Protein 8A2G (pdb70)

Nearest PDB structures (foldseek):
  8a2g-assembly1_A  TM=9.936E-01  e=4.987E-29  parechovirus C1
  7zuo-assembly1_A  TM=8.561E-01  e=1.188E-15  Ljungan virus 64-7855
  7ztw-assembly1_A  TM=7.631E-01  e=1.391E-13  parechovirus A1
  8a2e-assembly2_FFF  TM=7.641E-01  e=8.481E-14  Human parechovirus 3
  8a2e-assembly2_GGG  TM=7.480E-01  e=2.145E-13  Human parechovirus 3

Organism: NCBI:txid1294177

Solvent-accessible surface area: 12756 Å² total

Secondary structure (P-SEA, 3-state):
cccccccbbbbbbbcccbbbbbcccccccccccccaaaaaaaacbbbbbbbcccccbbbbcccaaaaaaaaaaaaacccccccccccccccccccccccccccaaaaaaaaaaaaaaaaaaaaacccccaaaaaaaaaaaacc/cccccccccccccccccbbbbbbbcccccccccccaaaaaaaacbbbbbbbcccccbbbbcccaaaaaaaaaaaaacccccccccccccccccccccccccccaaaaaaaaaaaaaaaaaaaaacccccaaaaaaaaaaaaccccc

Foldseek 3Di:
DDLADPQKFWKWDDPPLWTFIWIDFPQKTKGWPDPPVVVCVVVLATEIEIDGHPVRIGTDDQAQLCVQLVVVLVVCVVHDHRYHYDVNCCCVCCRTHVDPPDDPRSSRSSRVSSRVSVGVVVSVVFPNYPVRSVVVSCVVVVD/DDLADPQKFWKWDCPPLWIFIWIDFPQKTKGWPDPPVVCCVVVQATEIEIDGHPVRIGTDDCEQQCLQLVVVLVVCVPHDGRYHYDPVCCCVRCRGHVDPPDDPRSSRSSRVSSRVSVGVCVSVVFDNYNVSSVVVVCVVPPDPVD

Sequence (289 aa):
GPLGSPTMMELVYKDRGFYKHYGVRVGNAIYHLDSQDILSSTAITGQATFDKIEEDDGCWLLVSQVADLDYFTDKYVNNSLVGTKHIFSATQQNCETIARDVFGDSSMMTQGRALGILLGVILLSAGLLSLMAVPWDVSSLQQVYNNQLTRAGPLGSPTMMELVYKDRGFYKHYGVVRVGNAIYHLDSQDILSTAITGQATFDKIEDDGCWLVSQVADLDYFTDKYVNSLVGTKHIFSATQNNCETIARDVFGDSSMTQGRALGILGVILLSAGLLSSLMAVPWDVSSSLQQVVYNQLTRAAAS

InterPro domains:
  IPR000199 Peptidase C3A/C3B, picornaviral [PF00548] (1570-1746)
  IPR000605 Helicase, superfamily 3, single-stranded DNA/RNA virus [PF00910] (1219-1319)
  IPR001205 RNA-directed RNA polymerase, C-terminal domain [PF00680] (1793-2206)
  IPR001676 Picornavirus capsid [PF00073] (115-209)
  IPR001676 Picornavirus capsid [PF00073] (339-450)
  IPR007094 RNA-directed RNA polymerase, catalytic domain [PS50507] (1998-2112)
  IPR009003 Peptidase S1, PA clan [SSF50494] (1573-1755)
  IPR014759 Helicase, superfamily 3, single-stranded RNA virus [PS51218] (1195-1356)
  IPR029053 Viral coat protein subunit [G3DSA:2.60.120.20] (26-164)
  IPR029053 Viral coat protein subunit [G3DSA:2.60.120.20] (165-255)
  IPR029053 Viral coat protein subunit [G3DSA:2.60.120.20] (256-502)
  IPR029053 Viral coat protein subunit [G3DSA:2.60.120.20] (520-736)
  IPR033703 Picornavirus/Calicivirus coat protein [cd00205] (112-249)
  IPR033703 Picornavirus/Calicivirus coat protein [cd00205] (327-498)
  IPR043128 Reverse transcriptase/Diguanylate cyclase domain [G3DSA:3.30.70.270] (2026-2139)
  IPR043502 DNA/RNA polymerase superfamily [SSF56672] (1766-2226)
  IPR044067 Picornavirales 3C/3C-like protease domain [PS51874] (1570-1759)

Structure (mmCIF, N/CA/C/O backbone):
data_8A2G
#
_entry.id   8A2G
#
_cell.length_a   64.350
_cell.length_b   69.730
_cell.length_c   57.270
_cell.angle_alpha   90.000
_cell.angle_beta   90.000
_cell.angle_gamma   90.000
#
_symmetry.space_group_name_H-M   'P 21 21 2'
#
loop_
_entity.id
_entity.type
_entity.pdbx_description
1 polymer '2A2 protein'
2 non-polymer 1,2-ETHANEDIOL
3 non-polymer 'TETRAETHYLENE GLYCOL'
4 water water
#
loop_
_atom_site.group_PDB
_atom_site.id
_atom_site.type_symbol
_atom_site.label_atom_id
_atom_site.label_alt_id
_atom_site.label_comp_id
_atom_site.label_asym_id
_atom_site.label_entity_id
_atom_site.label_seq_id
_atom_site.pdbx_PDB_ins_code
_atom_site.Cartn_x
_atom_site.Cartn_y
_atom_site.Cartn_z
_atom_site.occupancy
_atom_site.B_iso_or_equiv
_atom_site.auth_seq_id
_atom_site.auth_comp_id
_atom_site.auth_asym_id
_atom_site.auth_atom_id
_atom_site.pdbx_PDB_model_num
ATOM 1 N N . GLY A 1 1 ? 15.344 2.274 3.940 1.000 41.703 -4 GLY A N 1
ATOM 2 C CA . GLY A 1 1 ? 16.240 2.228 5.116 1.000 50.355 -4 GLY A CA 1
ATOM 3 C C . GLY A 1 1 ? 16.888 3.583 5.398 1.000 53.291 -4 GLY A C 1
ATOM 4 O O . GLY A 1 1 ? 16.616 4.569 4.710 1.000 44.789 -4 GLY A O 1
ATOM 5 N N . PRO A 1 2 ? 17.772 3.678 6.424 1.000 59.311 -3 PRO A N 1
ATOM 6 C CA . PRO A 1 2 ? 18.540 4.905 6.672 1.000 53.122 -3 PRO A CA 1
ATOM 7 C C . PRO A 1 2 ? 19.588 5.149 5.583 1.000 48.381 -3 PRO A C 1
ATOM 8 O O . PRO A 1 2 ? 20.133 4.201 5.013 1.000 50.485 -3 PRO A O 1
ATOM 12 N N . LEU A 1 3 ? 19.863 6.429 5.306 1.000 39.136 -2 LEU A N 1
ATOM 13 C CA . LEU A 1 3 ? 20.785 6.832 4.253 1.000 36.202 -2 LEU A CA 1
ATOM 14 C C . LEU A 1 3 ? 22.187 7.113 4.803 1.000 47.546 -2 LEU A C 1
ATOM 15 O O . LEU A 1 3 ? 23.115 7.323 4.024 1.000 35.055 -2 LEU A O 1
ATOM 20 N N . GLY A 1 4 ? 22.347 7.192 6.136 1.000 39.775 -1 GLY A N 1
ATOM 21 C CA . GLY A 1 4 ? 23.628 7.552 6.733 1.000 37.059 -1 GLY A CA 1
ATOM 22 C C . GLY A 1 4 ? 23.666 7.252 8.234 1.000 34.211 -1 GLY A C 1
ATOM 23 O O . GLY A 1 4 ? 23.099 6.248 8.677 1.000 39.014 -1 GLY A O 1
ATOM 24 N N . SER A 1 5 ? 24.255 8.171 9.021 1.000 27.536 0 SER A N 1
ATOM 25 C CA . SER A 1 5 ? 24.400 7.988 10.465 1.000 31.282 0 SER A CA 1
ATOM 26 C C . SER A 1 5 ? 23.042 7.996 11.175 1.000 29.260 0 SER A C 1
ATOM 27 O O . SER A 1 5 ? 22.040 8.438 10.638 1.000 25.606 0 SER A O 1
ATOM 30 N N . PRO A 1 6 ? 22.940 7.526 12.432 1.000 32.085 1 PRO A N 1
ATOM 31 C CA . PRO A 1 6 ? 21.636 7.469 13.102 1.000 34.333 1 PRO A CA 1
ATOM 32 C C . PRO A 1 6 ? 20.909 8.809 13.275 1.000 30.799 1 PRO A C 1
ATOM 33 O O . PRO A 1 6 ? 19.676 8.836 13.341 1.000 32.964 1 PRO A O 1
ATOM 37 N N . THR A 1 7 ? 21.636 9.936 13.301 1.000 28.002 2 THR A N 1
ATOM 38 C CA . THR A 1 7 ? 20.952 11.221 13.492 1.000 29.143 2 THR A CA 1
ATOM 39 C C . THR A 1 7 ? 20.829 12.026 12.189 1.000 30.085 2 THR A C 1
ATOM 40 O O . THR A 1 7 ? 20.342 13.158 12.199 1.000 30.499 2 THR A O 1
ATOM 44 N N . MET A 1 8 ? 21.237 11.449 11.066 1.000 25.502 3 MET A N 1
ATOM 45 C CA A MET A 1 8 ? 21.177 12.141 9.779 0.500 25.263 3 MET A CA 1
ATOM 46 C CA B MET A 1 8 ? 21.172 12.162 9.797 0.500 28.594 3 MET A CA 1
ATOM 47 C C . MET A 1 8 ? 19.747 12.116 9.234 1.000 29.634 3 MET A C 1
ATOM 48 O O . MET A 1 8 ? 19.062 11.101 9.263 1.000 30.608 3 MET A O 1
ATOM 57 N N . GLU A 1 9 ? 19.325 13.254 8.687 1.000 21.504 4 GLU A N 1
ATOM 58 C CA . GLU A 1 9 ? 17.980 13.470 8.171 1.000 16.939 4 GLU A CA 1
ATOM 59 C C . GLU A 1 9 ? 18.094 14.037 6.759 1.000 16.285 4 GLU A C 1
ATOM 60 O O . GLU A 1 9 ? 18.945 14.871 6.499 1.000 17.833 4 GLU A O 1
ATOM 66 N N . LEU A 1 10 ? 17.194 13.638 5.868 1.000 13.782 5 LEU A N 1
ATOM 67 C CA . LEU A 1 10 ? 17.036 14.246 4.555 1.000 13.391 5 LEU A CA 1
ATOM 68 C C . LEU A 1 10 ? 16.055 15.391 4.716 1.000 13.796 5 LEU A C 1
ATOM 69 O O . LEU A 1 10 ? 14.940 15.179 5.183 1.000 15.319 5 LEU A O 1
ATOM 74 N N . VAL A 1 11 ? 16.495 16.590 4.294 1.000 12.726 6 VAL A N 1
ATOM 75 C CA . VAL A 1 11 ? 15.718 17.813 4.462 1.000 13.970 6 VAL A CA 1
ATOM 76 C C . VAL A 1 11 ? 15.630 18.541 3.127 1.000 12.069 6 VAL A C 1
ATOM 77 O O . VAL A 1 11 ? 16.390 18.253 2.201 1.000 12.606 6 VAL A O 1
ATOM 81 N N . TYR A 1 12 ? 14.685 19.502 3.041 1.000 12.474 7 TYR A N 1
ATOM 82 C CA . TYR A 1 12 ? 14.636 20.283 1.816 1.000 12.271 7 TYR A CA 1
ATOM 83 C C . TYR A 1 12 ? 14.007 21.639 2.075 1.000 14.119 7 TYR A C 1
ATOM 84 O O . TYR A 1 12 ? 13.313 21.846 3.079 1.000 15.219 7 TYR A O 1
ATOM 93 N N . LYS A 1 13 ? 14.201 22.529 1.108 1.000 13.429 8 LYS A N 1
ATOM 94 C CA . LYS A 1 13 ? 13.406 23.733 0.972 1.000 15.375 8 LYS A CA 1
ATOM 95 C C . LYS A 1 13 ? 12.729 23.698 -0.386 1.000 15.828 8 LYS A C 1
ATOM 96 O O . LYS A 1 13 ? 13.305 23.274 -1.386 1.000 16.215 8 LYS A O 1
ATOM 102 N N . ASP A 1 14 ? 11.442 24.027 -0.388 1.000 15.201 9 ASP A N 1
ATOM 103 C CA . ASP A 1 14 ? 10.622 23.958 -1.590 1.000 16.221 9 ASP A CA 1
ATOM 104 C C . ASP A 1 14 ? 10.645 25.281 -2.351 1.000 16.278 9 ASP A C 1
ATOM 105 O O . ASP A 1 14 ? 10.296 26.320 -1.818 1.000 17.559 9 ASP A O 1
ATOM 110 N N . ARG A 1 15 ? 11.148 25.233 -3.592 1.000 15.808 10 ARG A N 1
ATOM 111 C CA . ARG A 1 15 ? 11.214 26.385 -4.457 1.000 17.289 10 ARG A CA 1
ATOM 112 C C . ARG A 1 15 ? 10.044 26.430 -5.452 1.000 17.129 10 ARG A C 1
ATOM 113 O O . ARG A 1 15 ? 10.050 27.273 -6.351 1.000 18.708 10 ARG A O 1
ATOM 121 N N . GLY A 1 16 ? 9.018 25.605 -5.244 1.000 17.775 11 GLY A N 1
ATOM 122 C CA . GLY A 1 16 ? 7.831 25.572 -6.069 1.000 20.363 11 GLY A CA 1
ATOM 123 C C . GLY A 1 16 ? 8.071 24.704 -7.287 1.000 19.561 11 GLY A C 1
ATOM 124 O O . GLY A 1 16 ? 7.442 23.662 -7.455 1.000 23.259 11 GLY A O 1
ATOM 125 N N . PHE A 1 17 ? 8.995 25.165 -8.135 1.000 17.173 12 PHE A N 1
ATOM 126 C CA . PHE A 1 17 ? 9.329 24.472 -9.369 1.000 18.353 12 PHE A CA 1
ATOM 127 C C . PHE A 1 17 ? 10.116 23.199 -9.102 1.000 18.093 12 PHE A C 1
ATOM 128 O O . PHE A 1 17 ? 10.106 22.290 -9.933 1.000 18.600 12 PHE A O 1
ATOM 136 N N . TYR A 1 18 ? 10.783 23.141 -7.939 1.000 16.377 13 TYR A N 1
ATOM 137 C CA . TYR A 1 18 ? 11.560 21.985 -7.524 1.000 16.185 13 TYR A CA 1
ATOM 138 C C . TYR A 1 18 ? 11.797 22.084 -6.025 1.000 15.182 13 TYR A C 1
ATOM 139 O O . TYR A 1 18 ? 11.593 23.157 -5.441 1.000 16.452 13 TYR A O 1
ATOM 148 N N . LYS A 1 19 ? 12.322 20.998 -5.440 1.000 14.133 14 LYS A N 1
ATOM 149 C CA . LYS A 1 19 ? 12.743 20.982 -4.052 1.000 14.171 14 LYS A CA 1
ATOM 150 C C . LYS A 1 1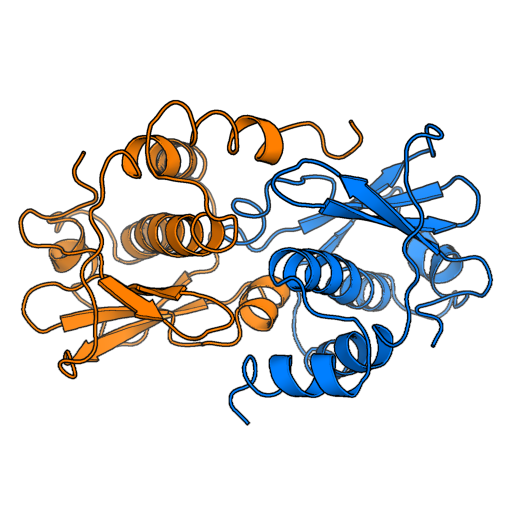9 ? 14.263 20.923 -4.032 1.000 13.974 14 LYS A C 1
ATOM 151 O O . LYS A 1 19 ? 14.866 20.134 -4.767 1.000 16.064 14 LYS A O 1
ATOM 157 N N . HIS A 1 20 ? 14.872 21.729 -3.154 1.000 13.587 15 HIS A N 1
ATOM 158 C CA . HIS A 1 20 ? 16.312 21.738 -2.962 1.000 14.446 15 HIS A CA 1
ATOM 159 C C . HIS A 1 20 ? 16.621 20.948 -1.689 1.000 12.157 15 HIS A C 1
ATOM 160 O O . HIS A 1 20 ? 16.243 21.354 -0.589 1.000 13.434 15 HIS A O 1
ATOM 167 N N . TYR A 1 21 ? 17.294 19.811 -1.860 1.000 12.143 16 TYR A N 1
ATOM 168 C CA . TYR A 1 21 ? 17.544 18.915 -0.765 1.000 11.361 16 TYR A CA 1
ATOM 169 C C . TYR A 1 21 ? 18.890 19.171 -0.101 1.000 12.862 16 TYR A C 1
ATOM 170 O O . TYR A 1 21 ? 19.843 19.635 -0.717 1.000 14.869 16 TYR A O 1
ATOM 179 N N . GLY A 1 22 ? 18.952 18.762 1.163 1.000 11.850 17 GLY A N 1
ATOM 180 C CA . GLY A 1 22 ? 20.188 18.705 1.914 1.000 12.046 17 GLY A CA 1
ATOM 181 C C . GLY A 1 22 ? 20.110 17.558 2.918 1.000 11.279 17 GLY A C 1
ATOM 182 O O . GLY A 1 22 ? 19.091 16.882 3.008 1.000 12.611 17 GLY A O 1
ATOM 183 N N . VAL A 1 23 ? 21.210 17.345 3.637 1.000 13.396 18 VAL A N 1
ATOM 184 C CA . VAL A 1 23 ? 21.197 16.400 4.734 1.000 12.212 18 VAL A CA 1
ATOM 185 C C . VAL A 1 23 ? 21.580 17.157 6.004 1.000 15.557 18 VAL A C 1
ATOM 186 O O . VAL A 1 23 ? 22.479 18.003 6.037 1.000 15.613 18 VAL A O 1
ATOM 190 N N . ARG A 1 24 ? 20.850 16.843 7.071 1.000 13.942 19 ARG A N 1
ATOM 191 C CA . ARG A 1 24 ? 21.068 17.498 8.350 1.000 14.073 19 ARG A CA 1
ATOM 192 C C . ARG A 1 24 ? 21.611 16.526 9.387 1.000 12.985 19 ARG A C 1
ATOM 193 O O . ARG A 1 24 ? 21.108 15.407 9.533 1.000 15.811 19 ARG A O 1
ATOM 201 N N . VAL A 1 25 ? 22.558 17.021 10.174 1.000 14.239 20 VAL A N 1
ATOM 202 C CA . VAL A 1 25 ? 23.083 16.350 11.363 1.000 15.858 20 VAL A CA 1
ATOM 203 C C . VAL A 1 25 ? 23.109 17.386 12.474 1.000 15.048 20 VAL A C 1
ATOM 204 O O . VAL A 1 25 ? 23.934 18.287 12.477 1.000 17.178 20 VAL A O 1
ATOM 208 N N . GLY A 1 26 ? 22.191 17.268 13.427 1.000 16.329 21 GLY A N 1
ATOM 209 C CA . GLY A 1 26 ? 22.072 18.261 14.467 1.000 16.257 21 GLY A CA 1
ATOM 210 C C . GLY A 1 26 ? 21.530 19.555 13.877 1.000 16.327 21 GLY A C 1
ATOM 211 O O . GLY A 1 26 ? 20.402 19.531 13.397 1.000 16.236 21 GLY A O 1
ATOM 212 N N . ASN A 1 27 ? 22.300 20.645 13.941 1.000 15.601 22 ASN A N 1
ATOM 213 C CA . ASN A 1 27 ? 21.928 21.870 13.226 1.000 15.991 22 ASN A CA 1
ATOM 214 C C . ASN A 1 27 ? 22.887 22.192 12.089 1.000 16.830 22 ASN A C 1
ATOM 215 O O . ASN A 1 27 ? 22.882 23.317 11.592 1.000 16.992 22 ASN A O 1
ATOM 220 N N . ALA A 1 28 ? 23.724 21.236 11.682 1.000 15.733 23 ALA A N 1
ATOM 221 C CA . ALA A 1 28 ? 24.532 21.380 10.473 1.000 15.375 23 ALA A CA 1
ATOM 222 C C . ALA A 1 28 ? 23.778 20.794 9.290 1.000 15.266 23 ALA A C 1
ATOM 223 O O . ALA A 1 28 ? 23.227 19.693 9.357 1.000 15.151 23 ALA A O 1
ATOM 225 N N . ILE A 1 29 ? 23.756 21.540 8.180 1.000 13.656 24 ILE A N 1
ATOM 226 C CA . ILE A 1 29 ? 23.133 21.103 6.939 1.000 13.105 24 ILE A CA 1
ATOM 227 C C . ILE A 1 29 ? 24.195 21.114 5.856 1.000 13.900 24 ILE A C 1
ATOM 228 O O . ILE A 1 29 ? 24.903 22.102 5.689 1.000 14.854 24 ILE A O 1
ATOM 233 N N . TYR A 1 30 ? 24.307 19.980 5.165 1.000 13.353 25 TYR A N 1
ATOM 234 C CA . TYR A 1 30 ? 25.195 19.811 4.040 1.000 12.733 25 TYR A CA 1
ATOM 235 C C . TYR A 1 30 ? 24.324 19.796 2.788 1.000 13.273 25 TYR A C 1
ATOM 236 O O . TYR A 1 30 ? 23.343 19.077 2.694 1.000 13.376 25 TYR A O 1
ATOM 245 N N . HIS A 1 31 ? 24.655 20.639 1.816 1.000 12.646 26 HIS A N 1
ATOM 246 C CA . HIS A 1 31 ? 23.863 20.810 0.613 1.000 12.649 26 HIS A CA 1
ATOM 247 C C . HIS A 1 31 ? 24.782 21.310 -0.502 1.000 15.071 26 HIS A C 1
ATOM 248 O O . HIS A 1 31 ? 25.916 21.734 -0.247 1.000 14.682 26 HIS A O 1
ATOM 255 N N . LEU A 1 32 ? 24.279 21.286 -1.742 1.000 14.063 27 LEU A N 1
ATOM 256 C CA . LEU A 1 32 ? 25.019 21.942 -2.815 1.000 14.670 27 LEU A CA 1
ATOM 257 C C . LEU A 1 32 ? 24.843 23.449 -2.710 1.000 17.906 27 LEU A C 1
ATOM 258 O O . LEU A 1 32 ? 23.737 23.954 -2.482 1.000 18.262 27 LEU A O 1
ATOM 263 N N . ASP A 1 33 ? 25.939 24.177 -2.942 1.000 16.454 28 ASP A N 1
ATOM 264 C CA . ASP A 1 33 ? 26.026 25.606 -2.633 1.000 16.703 28 ASP A CA 1
ATOM 265 C C . ASP A 1 33 ? 25.478 26.452 -3.779 1.000 18.609 28 ASP A C 1
ATOM 266 O O . ASP A 1 33 ? 25.477 27.707 -3.642 1.000 20.218 28 ASP A O 1
ATOM 271 N N . SER A 1 34 ? 25.011 25.786 -4.844 1.000 20.458 29 SER A N 1
ATOM 272 C CA . SER A 1 34 ? 24.216 26.384 -5.900 1.000 21.100 29 SER A CA 1
ATOM 273 C C . SER A 1 34 ? 22.990 25.499 -6.119 1.000 21.228 29 SER A C 1
ATOM 274 O O . SER A 1 34 ? 23.116 24.269 -6.161 1.000 24.798 29 SER A O 1
ATOM 277 N N . GLN A 1 35 ? 21.829 26.121 -6.336 1.000 19.564 30 GLN A N 1
ATOM 278 C CA . GLN A 1 35 ? 20.654 25.365 -6.741 1.000 23.636 30 GLN A CA 1
ATOM 279 C C . GLN A 1 35 ? 20.381 25.562 -8.227 1.000 24.030 30 GLN A C 1
ATOM 280 O O . GLN A 1 35 ? 19.324 25.182 -8.739 1.000 23.044 30 GLN A O 1
ATOM 286 N N . ASP A 1 36 ? 21.348 26.132 -8.940 1.000 22.603 31 ASP A N 1
ATOM 287 C CA . ASP A 1 36 ? 21.277 26.271 -10.389 1.000 23.245 31 ASP A CA 1
ATOM 288 C C . ASP A 1 36 ? 21.711 24.939 -10.993 1.000 26.307 31 ASP A C 1
ATOM 289 O O . ASP A 1 36 ? 22.843 24.776 -11.427 1.000 28.462 31 ASP A O 1
ATOM 294 N N . ILE A 1 37 ? 20.769 24.008 -11.038 1.000 29.239 32 ILE A N 1
ATOM 295 C CA . ILE A 1 37 ? 21.094 22.652 -11.434 1.000 31.902 32 ILE A CA 1
ATOM 296 C C . ILE A 1 37 ? 21.517 22.618 -12.892 1.000 26.094 32 ILE A C 1
ATOM 297 O O . ILE A 1 37 ? 22.303 21.748 -13.273 1.000 25.291 32 ILE A O 1
ATOM 302 N N . LEU A 1 38 ? 21.023 23.537 -13.729 1.000 27.168 33 LEU A N 1
ATOM 303 C CA . LEU A 1 38 ? 21.519 23.606 -15.087 1.000 28.014 33 LEU A CA 1
ATOM 304 C C . LEU A 1 38 ? 23.001 23.938 -15.134 1.000 28.273 33 LEU A C 1
ATOM 305 O O . LEU A 1 38 ? 23.723 23.259 -15.857 1.000 27.497 33 LEU A O 1
ATOM 310 N N . SER A 1 39 ? 23.453 24.970 -14.409 1.000 24.543 34 SER A N 1
ATOM 311 C CA A SER A 1 39 ? 24.860 25.334 -14.410 0.370 25.949 34 SER A CA 1
ATOM 312 C CA B SER A 1 39 ? 24.860 25.328 -14.415 0.630 24.019 34 SER A CA 1
ATOM 313 C C . SER A 1 39 ? 25.686 24.167 -13.872 1.000 23.182 34 SER A C 1
ATOM 314 O O . SER A 1 39 ? 26.713 23.808 -14.440 1.000 28.553 34 SER A O 1
ATOM 319 N N . THR A 1 40 ? 25.183 23.558 -12.798 1.000 24.623 35 THR A N 1
ATOM 320 C CA . THR A 1 40 ? 25.838 22.417 -12.188 1.000 24.008 35 THR A CA 1
ATOM 321 C C . THR A 1 40 ? 25.987 21.281 -13.204 1.000 26.000 35 THR A C 1
ATOM 322 O O . THR A 1 40 ? 27.073 20.730 -13.380 1.000 26.656 35 THR A O 1
ATOM 326 N N . ALA A 1 41 ? 24.892 20.939 -13.903 1.000 24.081 36 ALA A N 1
ATOM 327 C CA . ALA A 1 41 ? 24.895 19.823 -14.847 1.000 25.223 36 ALA A CA 1
ATOM 328 C C . ALA A 1 41 ? 25.793 20.151 -16.050 1.000 28.116 36 ALA A C 1
ATOM 329 O O . ALA A 1 41 ? 26.581 19.300 -16.457 1.000 27.058 36 ALA A O 1
ATOM 331 N N . ILE A 1 42 ? 25.690 21.371 -16.608 1.000 24.641 37 ILE A N 1
ATOM 332 C CA . ILE A 1 42 ? 26.414 21.755 -17.815 1.000 27.519 37 ILE A CA 1
ATOM 333 C C . ILE A 1 42 ? 27.921 21.817 -17.555 1.000 24.339 37 ILE A C 1
ATOM 334 O O . ILE A 1 42 ? 28.709 21.421 -18.408 1.000 25.087 37 ILE A O 1
ATOM 339 N N . THR A 1 43 ? 28.317 22.263 -16.356 1.000 24.552 38 THR A N 1
ATOM 340 C CA . THR A 1 43 ? 29.721 22.488 -16.059 1.000 24.454 38 THR A CA 1
ATOM 341 C C . THR A 1 43 ? 30.343 21.265 -15.390 1.000 24.502 38 THR A C 1
ATOM 342 O O . THR A 1 43 ? 31.556 21.183 -15.302 1.000 26.760 38 THR A O 1
ATOM 346 N N . GLY A 1 44 ? 29.532 20.325 -14.895 1.000 20.684 39 GLY A N 1
ATOM 347 C CA . GLY A 1 44 ? 30.062 19.127 -14.236 1.000 22.368 39 GLY A CA 1
ATOM 348 C C . GLY A 1 44 ? 30.793 19.474 -12.948 1.000 27.610 39 GLY A C 1
ATOM 349 O O . GLY A 1 44 ? 31.819 18.873 -12.633 1.000 25.553 39 GLY A O 1
ATOM 350 N N . GLN A 1 45 ? 30.256 20.462 -12.230 1.000 27.034 40 GLN A N 1
ATOM 351 C CA . GLN A 1 45 ? 30.902 20.961 -11.031 1.000 26.389 40 GLN A CA 1
ATOM 352 C C . GLN A 1 45 ? 29.821 21.271 -9.997 1.000 24.741 40 GLN A C 1
ATOM 353 O O . GLN A 1 45 ? 28.941 22.105 -10.182 1.000 23.626 40 GLN A O 1
ATOM 359 N N . ALA A 1 46 ? 29.845 20.529 -8.893 1.000 20.987 41 ALA A N 1
ATOM 360 C CA . ALA A 1 46 ? 28.903 20.727 -7.809 1.000 22.193 41 ALA A CA 1
ATOM 361 C C . ALA A 1 46 ? 29.729 20.787 -6.540 1.000 21.189 41 ALA A C 1
ATOM 362 O O . ALA A 1 46 ? 30.603 19.948 -6.353 1.000 27.497 41 ALA A O 1
ATOM 364 N N . THR A 1 47 ? 29.502 21.817 -5.756 1.000 18.586 42 THR A N 1
ATOM 365 C CA . THR A 1 47 ? 30.282 21.998 -4.553 1.000 18.662 42 THR A CA 1
ATOM 366 C C . THR A 1 47 ? 29.367 21.947 -3.338 1.000 18.181 42 THR A C 1
ATOM 367 O O . THR A 1 47 ? 28.431 22.738 -3.245 1.000 18.939 42 THR A O 1
ATOM 371 N N . PHE A 1 48 ? 29.635 20.987 -2.453 1.000 15.540 43 PHE A N 1
ATOM 372 C CA . PHE A 1 48 ? 28.981 20.951 -1.160 1.000 16.268 43 PHE A CA 1
ATOM 373 C C . PHE A 1 48 ? 29.479 22.063 -0.255 1.000 16.251 43 PHE A C 1
ATOM 374 O O . PHE A 1 48 ? 30.659 22.391 -0.263 1.000 17.551 43 PHE A O 1
ATOM 382 N N . ASP A 1 49 ? 28.562 22.550 0.578 1.000 14.368 44 ASP A N 1
ATOM 383 C CA . ASP A 1 49 ? 28.884 23.436 1.672 1.000 16.422 44 ASP A CA 1
ATOM 384 C C . ASP A 1 49 ? 28.093 22.998 2.907 1.000 14.868 44 ASP A C 1
ATOM 385 O O . ASP A 1 49 ? 27.083 22.311 2.802 1.000 15.324 44 ASP A O 1
ATOM 390 N N . LYS A 1 50 ? 28.597 23.448 4.070 1.000 15.690 45 LYS A N 1
ATOM 391 C CA . LYS A 1 50 ? 28.012 23.194 5.379 1.000 15.991 45 LYS A CA 1
ATOM 392 C C . LYS A 1 50 ? 27.498 24.521 5.933 1.000 14.975 45 LYS A C 1
ATOM 393 O O . LYS A 1 50 ? 28.266 25.489 6.028 1.000 20.431 45 LYS A O 1
ATOM 399 N N . ILE A 1 51 ? 26.208 24.557 6.270 1.000 15.036 46 ILE A N 1
ATOM 400 C CA . ILE A 1 51 ? 25.587 25.765 6.786 1.000 15.522 46 ILE A CA 1
ATOM 401 C C . ILE A 1 51 ? 24.943 25.455 8.134 1.000 18.047 46 ILE A C 1
ATOM 402 O O . ILE A 1 51 ? 24.736 24.299 8.507 1.000 17.926 46 ILE A O 1
ATOM 407 N N . GLU A 1 52 ? 24.565 26.521 8.835 1.000 17.921 47 GLU A N 1
ATOM 408 C CA A GLU A 1 52 ? 23.740 26.390 10.017 0.700 18.484 47 GLU A CA 1
ATOM 409 C CA B GLU A 1 52 ? 23.742 26.424 10.026 0.300 17.447 47 GLU A CA 1
ATOM 410 C C . GLU A 1 52 ? 22.258 26.346 9.655 1.000 16.090 47 GLU A C 1
ATOM 411 O O . GLU A 1 52 ? 21.785 27.090 8.807 1.000 18.550 47 GLU A O 1
ATOM 422 N N . ASP A 1 53 ? 21.516 25.469 10.328 1.000 18.860 48 ASP A N 1
ATOM 423 C CA . ASP A 1 53 ? 20.063 25.335 10.193 1.000 16.086 48 ASP A CA 1
ATOM 424 C C . ASP A 1 53 ? 19.375 26.622 10.644 1.000 18.572 48 ASP A C 1
ATOM 425 O O . ASP A 1 53 ? 19.554 27.073 11.777 1.000 23.739 48 ASP A O 1
ATOM 430 N N . ASP A 1 54 ? 18.548 27.194 9.766 1.000 17.019 49 ASP A N 1
ATOM 431 C CA . ASP A 1 54 ? 17.812 28.420 10.073 1.000 19.993 49 ASP A CA 1
ATOM 432 C C . ASP A 1 54 ? 16.407 28.121 10.600 1.000 20.292 49 ASP A C 1
ATOM 433 O O . ASP A 1 54 ? 15.627 29.051 10.932 1.000 23.247 49 ASP A O 1
ATOM 438 N N . GLY A 1 55 ? 16.083 26.844 10.754 1.000 20.484 50 GLY A N 1
ATOM 439 C CA . GLY A 1 55 ? 14.795 26.429 11.253 1.000 19.165 50 GLY A CA 1
ATOM 440 C C . GLY A 1 55 ? 13.718 26.365 10.183 1.000 17.717 50 GLY A C 1
ATOM 441 O O . GLY A 1 55 ? 12.580 26.027 10.527 1.000 20.236 50 GLY A O 1
ATOM 442 N N . CYS A 1 56 ? 14.078 26.633 8.920 1.000 16.943 51 CYS A N 1
ATOM 443 C CA . CYS A 1 56 ? 13.126 26.701 7.828 1.000 18.779 51 CYS A CA 1
ATOM 444 C C . CYS A 1 56 ? 13.279 25.583 6.795 1.000 18.532 51 CYS A C 1
ATOM 445 O O . CYS A 1 56 ? 12.778 25.677 5.671 1.000 19.795 51 CYS A O 1
ATOM 448 N N . TRP A 1 57 ? 13.888 24.451 7.186 1.000 16.347 52 TRP A N 1
ATOM 449 C CA . TRP A 1 57 ? 13.969 23.251 6.378 1.000 14.798 52 TRP A CA 1
ATOM 450 C C . TRP A 1 57 ? 12.843 22.283 6.746 1.000 14.854 52 TRP A C 1
ATOM 451 O O . TRP A 1 57 ? 12.400 22.235 7.897 1.000 18.093 52 TRP A O 1
ATOM 462 N N . LEU A 1 58 ? 12.375 21.503 5.781 1.000 16.068 53 LEU A N 1
ATOM 463 C CA A LEU A 1 58 ? 11.363 20.480 6.012 0.550 18.032 53 LEU A CA 1
ATOM 464 C CA B LEU A 1 58 ? 11.371 20.475 6.022 0.450 17.030 53 LEU A CA 1
ATOM 465 C C . LEU A 1 58 ? 12.036 19.110 5.969 1.000 14.828 53 LEU A C 1
ATOM 466 O O . LEU A 1 58 ? 13.027 18.916 5.257 1.000 16.381 53 LEU A O 1
ATOM 475 N N . VAL A 1 59 ? 11.491 18.159 6.715 1.000 16.067 54 VAL A N 1
ATOM 476 C CA . VAL A 1 59 ? 12.024 16.815 6.799 1.000 17.374 54 VAL A CA 1
ATOM 477 C C . VAL A 1 59 ? 11.309 15.931 5.782 1.000 15.695 54 VAL A C 1
ATOM 478 O O . VAL A 1 59 ? 10.075 15.901 5.734 1.000 16.872 54 VAL A O 1
ATOM 482 N N . SER A 1 60 ? 12.077 15.191 4.987 1.000 15.408 55 SER A N 1
ATOM 483 C CA . SER A 1 60 ? 11.533 14.165 4.129 1.000 16.002 55 SER A CA 1
ATOM 484 C C . SER A 1 60 ? 11.426 12.842 4.861 1.000 19.237 55 SER A C 1
ATOM 485 O O . SER A 1 60 ? 12.382 12.399 5.487 1.000 24.096 55 SER A O 1
ATOM 488 N N . GLN A 1 61 ? 10.312 12.177 4.612 1.000 19.239 56 GLN A N 1
ATOM 489 C CA . GLN A 1 61 ? 10.199 10.760 4.925 1.000 26.157 56 GLN A CA 1
ATOM 490 C C . GLN A 1 61 ? 10.922 9.968 3.829 1.000 26.447 56 GLN A C 1
ATOM 491 O O . GLN A 1 61 ? 10.480 10.005 2.679 1.000 30.639 56 GLN A O 1
ATOM 497 N N . VAL A 1 62 ? 11.957 9.220 4.210 1.000 24.150 57 VAL A N 1
ATOM 498 C CA . VAL A 1 62 ? 12.882 8.640 3.250 1.000 22.623 57 VAL A CA 1
ATOM 499 C C . VAL A 1 62 ? 12.291 7.377 2.624 1.000 25.854 57 VAL A C 1
ATOM 500 O O . VAL A 1 62 ? 12.703 7.032 1.534 1.000 22.596 57 VAL A O 1
ATOM 504 N N . ALA A 1 63 ? 11.350 6.703 3.295 1.000 24.187 58 ALA A N 1
ATOM 505 C CA . ALA A 1 63 ? 10.744 5.493 2.764 1.000 21.482 58 ALA A CA 1
ATOM 506 C C . ALA A 1 63 ? 11.869 4.583 2.261 1.000 21.879 58 ALA A C 1
ATOM 507 O O . ALA A 1 63 ? 12.817 4.280 3.004 1.000 21.056 58 ALA A O 1
ATOM 509 N N . ASP A 1 64 ? 11.795 4.141 0.991 1.000 20.212 59 ASP A N 1
ATOM 510 C CA . ASP A 1 64 ? 12.759 3.187 0.484 1.000 20.016 59 ASP A CA 1
ATOM 511 C C . ASP A 1 64 ? 13.769 3.846 -0.480 1.000 19.252 59 ASP A C 1
ATOM 512 O O . ASP A 1 64 ? 14.343 3.196 -1.330 1.000 18.097 59 ASP A O 1
ATOM 517 N N . LEU A 1 65 ? 14.001 5.159 -0.375 1.000 17.485 60 LEU A N 1
ATOM 518 C CA . LEU A 1 65 ? 14.884 5.873 -1.293 1.000 16.354 60 LEU A CA 1
ATOM 519 C C . LEU A 1 65 ? 16.252 5.196 -1.384 1.000 15.727 60 LEU A C 1
ATOM 520 O O . LEU A 1 65 ? 16.844 5.158 -2.467 1.000 16.209 60 LEU A O 1
ATOM 525 N N . ASP A 1 66 ? 16.789 4.669 -0.264 1.000 17.581 61 ASP A N 1
ATOM 526 C CA . ASP A 1 66 ? 18.113 4.081 -0.311 1.000 18.326 61 ASP A CA 1
ATOM 527 C C . ASP A 1 66 ? 18.200 2.890 -1.260 1.000 16.891 61 ASP A C 1
ATOM 528 O O . ASP A 1 66 ? 19.288 2.605 -1.774 1.000 16.993 61 ASP A O 1
ATOM 533 N N . TYR A 1 67 ? 17.078 2.223 -1.527 1.000 17.224 62 TYR A N 1
ATOM 534 C CA . TYR A 1 67 ? 17.075 1.161 -2.535 1.000 16.633 62 TYR A CA 1
ATOM 535 C C . TYR A 1 67 ? 17.576 1.706 -3.879 1.000 15.363 62 TYR A C 1
ATOM 536 O O . TYR A 1 67 ? 18.349 1.061 -4.581 1.000 20.387 62 TYR A O 1
ATOM 545 N N . PHE A 1 68 ? 17.091 2.900 -4.240 1.000 15.328 63 PHE A N 1
ATOM 546 C CA . PHE A 1 68 ? 17.464 3.511 -5.499 1.000 14.785 63 PHE A CA 1
ATOM 547 C C . PHE A 1 68 ? 18.870 4.127 -5.448 1.000 14.527 63 PHE A C 1
ATOM 548 O O . PHE A 1 68 ? 19.683 3.958 -6.363 1.000 15.519 63 PHE A O 1
ATOM 556 N N . THR A 1 69 ? 19.149 4.915 -4.401 1.000 14.433 64 THR A N 1
ATOM 557 C CA . THR A 1 69 ? 20.423 5.629 -4.319 1.000 13.732 64 THR A CA 1
ATOM 558 C C . THR A 1 69 ? 21.582 4.628 -4.226 1.000 14.582 64 THR A C 1
ATOM 559 O O . THR A 1 69 ? 22.616 4.841 -4.863 1.000 17.279 64 THR A O 1
ATOM 563 N N . ASP A 1 70 ? 21.373 3.503 -3.520 1.000 15.183 65 ASP A N 1
ATOM 564 C CA . ASP A 1 70 ? 22.448 2.518 -3.408 1.000 17.641 65 ASP A CA 1
ATOM 565 C C . ASP A 1 70 ? 22.845 1.986 -4.778 1.000 16.790 65 ASP A C 1
ATOM 566 O O . ASP A 1 70 ? 24.014 1.664 -5.014 1.000 18.545 65 ASP A O 1
ATOM 571 N N . LYS A 1 71 ? 21.873 1.822 -5.685 1.000 18.547 66 LYS A N 1
ATOM 572 C CA . LYS A 1 71 ? 22.192 1.307 -7.006 1.000 20.348 66 LYS A CA 1
ATOM 573 C C . LYS A 1 71 ? 23.127 2.255 -7.734 1.000 21.424 66 LYS A C 1
ATOM 574 O O . LYS A 1 71 ? 24.065 1.824 -8.383 1.000 21.853 66 LYS A O 1
ATOM 580 N N . TYR A 1 72 ? 22.881 3.567 -7.646 1.000 18.244 67 TYR A N 1
ATOM 581 C CA . TYR A 1 72 ? 23.721 4.541 -8.321 1.000 20.251 67 TYR A CA 1
ATOM 582 C C . TYR A 1 72 ? 25.086 4.658 -7.659 1.000 23.210 67 TYR A C 1
ATOM 583 O O . TYR A 1 72 ? 26.102 4.859 -8.323 1.000 25.534 67 TYR A O 1
ATOM 592 N N . VAL A 1 73 ? 25.109 4.568 -6.339 1.000 19.730 68 VAL A N 1
ATOM 593 C CA . VAL A 1 73 ? 26.381 4.600 -5.631 1.000 18.929 68 VAL A CA 1
ATOM 594 C C . VAL A 1 73 ? 27.219 3.422 -6.108 1.000 24.373 68 VAL A C 1
ATOM 595 O O . VAL A 1 73 ? 28.402 3.598 -6.428 1.000 25.271 68 VAL A O 1
ATOM 599 N N . ASN A 1 74 ? 26.595 2.243 -6.218 1.000 23.552 69 ASN A N 1
ATOM 600 C CA A ASN A 1 74 ? 27.345 1.048 -6.585 0.540 26.077 69 ASN A CA 1
ATOM 601 C CA B ASN A 1 74 ? 27.287 1.018 -6.614 0.460 26.324 69 ASN A CA 1
ATOM 602 C C . ASN A 1 74 ? 27.862 1.154 -8.023 1.000 30.539 69 ASN A C 1
ATOM 603 O O . ASN A 1 74 ? 28.906 0.594 -8.340 1.000 34.116 69 ASN A O 1
ATOM 612 N N . SER A 1 75 ? 27.154 1.880 -8.896 1.000 32.512 70 SER A N 1
ATOM 613 C CA . SER A 1 75 ? 27.553 2.012 -10.295 1.000 37.036 70 SER A CA 1
ATOM 614 C C . SER A 1 75 ? 28.679 3.019 -10.498 1.000 40.257 70 SER A C 1
ATOM 615 O O . SER A 1 75 ? 29.308 3.064 -11.552 1.000 48.749 70 SER A O 1
ATOM 618 N N . LEU A 1 76 ? 28.877 3.901 -9.527 1.000 33.247 71 LEU A N 1
ATOM 619 C CA . LEU A 1 76 ? 29.765 5.026 -9.723 1.000 49.742 71 LEU A CA 1
ATOM 620 C C . LEU A 1 76 ? 30.861 4.981 -8.659 1.000 66.585 71 LEU A C 1
ATOM 621 O O . LEU A 1 76 ? 31.409 6.009 -8.276 1.000 73.062 71 LEU A O 1
ATOM 626 N N . VAL A 1 77 ? 31.215 3.754 -8.244 1.000 71.267 72 VAL A N 1
ATOM 627 C CA . VAL A 1 77 ? 32.203 3.518 -7.202 1.000 78.816 72 VAL A CA 1
ATOM 628 C C . VAL A 1 77 ? 33.584 3.775 -7.788 1.000 87.764 72 VAL A C 1
ATOM 629 O O . VAL A 1 77 ? 34.337 4.593 -7.264 1.000 85.891 72 VAL A O 1
ATOM 633 N N . GLY A 1 78 ? 33.897 3.055 -8.872 1.000 89.494 73 GLY A N 1
ATOM 634 C CA . GLY A 1 78 ? 35.130 3.256 -9.615 1.000 84.052 73 GLY A CA 1
ATOM 635 C C . GLY A 1 78 ? 34.879 4.141 -10.831 1.000 72.605 73 GLY A C 1
ATOM 636 O O . GLY A 1 78 ? 35.029 3.701 -11.968 1.000 57.685 73 GLY A O 1
ATOM 637 N N . THR A 1 79 ? 34.476 5.385 -10.551 1.000 52.434 74 THR A N 1
ATOM 638 C CA . THR A 1 79 ? 33.996 6.330 -11.544 1.000 57.275 74 THR A CA 1
ATOM 639 C C . THR A 1 79 ? 34.114 7.736 -10.956 1.000 49.386 74 THR A C 1
ATOM 640 O O . THR A 1 79 ? 33.653 7.983 -9.843 1.000 50.753 74 THR A O 1
ATOM 644 N N . LYS A 1 80 ? 34.716 8.658 -11.714 1.000 44.731 75 LYS A N 1
ATOM 645 C CA . LYS A 1 80 ? 34.815 10.037 -11.279 1.000 35.817 75 LYS A CA 1
ATOM 646 C C . LYS A 1 80 ? 33.394 10.580 -11.128 1.000 29.648 75 LYS A C 1
ATOM 647 O O . LYS A 1 80 ? 32.495 10.192 -11.862 1.000 31.397 75 LYS A O 1
ATOM 653 N N . HIS A 1 81 ? 33.180 11.427 -10.129 1.000 26.556 76 HIS A N 1
ATOM 654 C CA . HIS A 1 81 ? 31.902 12.112 -10.024 1.000 25.234 76 HIS A CA 1
ATOM 655 C C . HIS A 1 81 ? 32.171 13.609 -9.947 1.000 22.112 76 HIS A C 1
ATOM 656 O O . HIS A 1 81 ? 33.313 14.016 -9.857 1.000 25.016 76 HIS A O 1
ATOM 663 N N . ILE A 1 82 ? 31.123 14.429 -9.996 1.000 21.990 77 ILE A N 1
ATOM 664 C CA . ILE A 1 82 ? 31.262 15.878 -10.108 1.000 21.647 77 ILE A CA 1
ATOM 665 C C . ILE A 1 82 ? 31.361 16.605 -8.751 1.000 21.718 77 ILE A C 1
ATOM 666 O O . ILE A 1 82 ? 31.401 17.838 -8.759 1.000 23.267 77 ILE A O 1
ATOM 671 N N . PHE A 1 83 ? 31.325 15.879 -7.626 1.000 18.623 78 PHE A N 1
ATOM 672 C CA . PHE A 1 83 ? 31.084 16.512 -6.330 1.000 18.329 78 PHE A CA 1
ATOM 673 C C . PHE A 1 83 ? 32.402 16.849 -5.630 1.000 19.779 78 PHE A C 1
ATOM 674 O O . PHE A 1 83 ? 33.322 16.021 -5.537 1.000 24.538 78 PHE A O 1
ATOM 682 N N . SER A 1 84 ? 32.517 18.115 -5.248 1.000 20.333 79 SER A N 1
ATOM 683 C CA . SER A 1 84 ? 33.628 18.611 -4.460 1.000 19.631 79 SER A CA 1
ATOM 684 C C . SER A 1 84 ? 33.003 19.270 -3.250 1.000 19.097 79 SER A C 1
ATOM 685 O O . SER A 1 84 ? 31.786 19.180 -3.084 1.000 17.331 79 SER A O 1
ATOM 688 N N . ALA A 1 85 ? 33.813 19.898 -2.416 1.000 18.326 80 ALA A N 1
ATOM 689 C CA . ALA A 1 85 ? 33.284 20.488 -1.202 1.000 18.235 80 ALA A CA 1
ATOM 690 C C . ALA A 1 85 ? 34.131 21.666 -0.801 1.000 17.533 80 ALA A C 1
ATOM 691 O O . ALA A 1 85 ? 35.321 21.706 -1.101 1.000 20.703 80 ALA A O 1
ATOM 693 N N . THR A 1 86 ? 33.510 22.607 -0.082 1.000 18.653 81 THR A N 1
ATOM 694 C CA . THR A 1 86 ? 34.272 23.646 0.603 1.000 20.721 81 THR A CA 1
ATOM 695 C C . THR A 1 86 ? 35.033 23.012 1.761 1.000 21.175 81 THR A C 1
ATOM 696 O O . THR A 1 86 ? 34.778 21.885 2.169 1.000 23.126 81 THR A O 1
ATOM 700 N N . GLN A 1 87 ? 35.984 23.717 2.375 1.000 20.660 82 GLN A N 1
ATOM 701 C CA A GLN A 1 87 ? 36.797 23.123 3.419 0.400 22.103 82 GLN A CA 1
ATOM 702 C CA B GLN A 1 87 ? 36.822 23.165 3.430 0.600 23.051 82 GLN A CA 1
ATOM 703 C C . GLN A 1 87 ? 36.038 22.996 4.740 1.000 24.624 82 GLN A C 1
ATOM 704 O O . GLN A 1 87 ? 36.453 22.211 5.604 1.000 26.494 82 GLN A O 1
ATOM 715 N N . ASN A 1 88 ? 34.884 23.666 4.828 1.000 27.485 83 ASN A N 1
ATOM 716 C CA . ASN A 1 88 ? 33.952 23.515 5.937 1.000 27.157 83 ASN A CA 1
ATOM 717 C C . ASN A 1 88 ? 33.423 22.090 6.015 1.000 25.812 83 ASN A C 1
ATOM 718 O O . ASN A 1 88 ? 32.814 21.714 7.018 1.000 29.870 83 ASN A O 1
ATOM 723 N N . CYS A 1 89 ? 33.599 21.319 4.935 1.000 19.673 84 CYS A N 1
ATOM 724 C CA . CYS A 1 89 ? 33.068 19.971 4.904 1.000 18.482 84 CYS A CA 1
ATOM 725 C C . CYS A 1 89 ? 34.139 18.919 5.144 1.000 18.378 84 CYS A C 1
ATOM 726 O O . CYS A 1 89 ? 33.936 17.747 4.832 1.000 18.663 84 CYS A O 1
ATOM 729 N N . GLU A 1 90 ? 35.263 19.293 5.777 1.000 20.026 85 GLU A N 1
ATOM 730 C CA . GLU A 1 90 ? 36.317 18.331 6.047 1.000 24.444 85 GLU A CA 1
ATOM 731 C C . GLU A 1 90 ? 35.803 17.173 6.891 1.000 23.123 85 GLU A C 1
ATOM 732 O O . GLU A 1 90 ? 36.302 16.067 6.735 1.000 28.374 85 GLU A O 1
ATOM 738 N N . THR A 1 91 ? 34.827 17.417 7.789 1.000 23.260 86 THR A N 1
ATOM 739 C CA . THR A 1 91 ? 34.357 16.358 8.662 1.000 30.565 86 THR A CA 1
ATOM 740 C C . THR A 1 91 ? 33.036 15.750 8.189 1.000 26.374 86 THR A C 1
ATOM 741 O O . THR A 1 91 ? 32.341 15.128 8.960 1.000 24.406 86 THR A O 1
ATOM 745 N N . ILE A 1 92 ? 32.681 15.862 6.902 1.000 21.239 87 ILE A N 1
ATOM 746 C CA . ILE A 1 92 ? 31.417 15.333 6.437 1.000 21.988 87 ILE A CA 1
ATOM 747 C C . ILE A 1 92 ? 31.327 13.812 6.604 1.000 22.801 87 ILE A C 1
ATOM 748 O O . ILE A 1 92 ? 30.247 13.261 6.888 1.000 21.834 87 ILE A O 1
ATOM 753 N N . ALA A 1 93 ? 32.418 13.071 6.411 1.000 21.196 88 ALA A N 1
ATOM 754 C CA . ALA A 1 93 ? 32.293 11.613 6.471 1.000 29.186 88 ALA A CA 1
ATOM 755 C C . ALA A 1 93 ? 31.932 11.170 7.894 1.000 29.193 88 ALA A C 1
ATOM 756 O O . ALA A 1 93 ? 31.008 10.371 8.093 1.000 30.098 88 ALA A O 1
ATOM 758 N N . ARG A 1 94 ? 32.601 11.760 8.879 1.000 26.379 89 ARG A N 1
ATOM 759 C CA . ARG A 1 94 ? 32.299 11.365 10.255 1.000 29.743 89 ARG A CA 1
ATOM 760 C C . ARG A 1 94 ? 30.916 11.905 10.644 1.000 32.320 89 ARG A C 1
ATOM 761 O O . ARG A 1 94 ? 30.128 11.172 11.221 1.000 39.564 89 ARG A O 1
ATOM 769 N N . ASP A 1 95 ? 30.572 13.132 10.246 1.000 26.859 90 ASP A N 1
ATOM 770 C CA . ASP A 1 95 ? 29.296 13.718 10.650 1.000 29.742 90 ASP A CA 1
ATOM 771 C C . ASP A 1 95 ? 28.100 12.965 10.058 1.000 32.519 90 ASP A C 1
ATOM 772 O O . ASP A 1 95 ? 27.143 12.635 10.766 1.000 33.170 90 ASP A O 1
ATOM 777 N N . VAL A 1 96 ? 28.103 12.755 8.737 1.000 24.447 91 VAL A N 1
ATOM 778 C CA . VAL A 1 96 ? 26.956 12.295 7.975 1.000 24.823 91 VAL A CA 1
ATOM 779 C C . VAL A 1 96 ? 26.859 10.765 7.938 1.000 33.984 91 VAL A C 1
ATOM 780 O O . VAL A 1 96 ? 25.746 10.218 7.875 1.000 29.226 91 VAL A O 1
ATOM 784 N N . PHE A 1 97 ? 28.010 10.085 7.858 1.000 29.195 92 PHE A N 1
ATOM 785 C CA . PHE A 1 97 ? 28.027 8.639 7.701 1.000 37.615 92 PHE A CA 1
ATOM 786 C C . PHE A 1 97 ? 28.529 7.929 8.954 1.000 33.067 92 PHE A C 1
ATOM 787 O O . PHE A 1 97 ? 28.409 6.700 9.028 1.000 40.867 92 PHE A O 1
ATOM 795 N N . GLY A 1 98 ? 29.086 8.661 9.931 1.000 34.181 93 GLY A N 1
ATOM 796 C CA . GLY A 1 98 ? 29.517 8.084 11.191 1.000 39.719 93 GLY A CA 1
ATOM 797 C C . GLY A 1 98 ? 30.769 7.228 11.033 1.000 39.582 93 GLY A C 1
ATOM 798 O O . GLY A 1 98 ? 31.007 6.338 11.843 1.000 46.442 93 GLY A O 1
ATOM 799 N N . ASP A 1 99 ? 31.573 7.528 10.003 1.000 30.925 94 ASP A N 1
ATOM 800 C CA . ASP A 1 99 ? 32.733 6.713 9.674 1.000 28.471 94 ASP A CA 1
ATOM 801 C C . ASP A 1 99 ? 33.911 7.630 9.323 1.000 30.699 94 ASP A C 1
ATOM 802 O O . ASP A 1 99 ? 34.033 8.079 8.180 1.000 28.393 94 ASP A O 1
ATOM 807 N N . SER A 1 100 ? 34.792 7.847 10.307 1.000 34.535 95 SER A N 1
ATOM 808 C CA . SER A 1 100 ? 35.977 8.686 10.160 1.000 37.603 95 SER A CA 1
ATOM 809 C C . SER A 1 100 ? 36.995 8.122 9.164 1.000 38.499 95 SER A C 1
ATOM 810 O O . SER A 1 100 ? 37.848 8.870 8.679 1.000 33.490 95 SER A O 1
ATOM 813 N N . SER A 1 101 ? 36.921 6.816 8.874 1.000 34.651 96 SER A N 1
ATOM 814 C CA . SER A 1 101 ? 37.839 6.179 7.938 1.000 30.315 96 SER A CA 1
ATOM 815 C C . SER A 1 101 ? 37.412 6.327 6.475 1.000 26.246 96 SER A C 1
ATOM 816 O O . SER A 1 101 ? 38.228 6.039 5.592 1.000 27.877 96 SER A O 1
ATOM 819 N N . MET A 1 102 ? 36.144 6.707 6.212 1.000 23.548 97 MET A N 1
ATOM 820 C CA A MET A 1 102 ? 35.636 6.912 4.867 0.500 22.121 97 MET A CA 1
ATOM 821 C CA B MET A 1 102 ? 35.643 6.909 4.862 0.500 21.825 97 MET A CA 1
ATOM 822 C C . MET A 1 102 ? 36.321 8.153 4.291 1.000 21.876 97 MET A C 1
ATOM 823 O O . MET A 1 102 ? 36.471 9.139 5.000 1.000 20.514 97 MET A O 1
ATOM 832 N N . THR A 1 103 ? 36.747 8.077 3.024 1.000 21.646 98 THR A N 1
ATOM 833 C CA . THR A 1 103 ? 37.326 9.254 2.396 1.000 22.051 98 THR A CA 1
ATOM 834 C C . THR A 1 103 ? 36.256 10.310 2.174 1.000 22.803 98 THR A C 1
ATOM 835 O O . THR A 1 103 ? 35.066 9.998 2.005 1.000 21.158 98 THR A O 1
ATOM 839 N N . GLN A 1 104 ? 36.695 11.576 2.147 1.000 19.731 99 GLN A N 1
ATOM 840 C CA . GLN A 1 104 ? 35.795 12.668 1.846 1.000 18.222 99 GLN A CA 1
ATOM 841 C C . GLN A 1 104 ? 35.165 12.443 0.479 1.000 20.668 99 GLN A C 1
ATOM 842 O O . GLN A 1 104 ? 33.951 12.593 0.319 1.000 19.541 99 GLN A O 1
ATOM 848 N N . GLY A 1 105 ? 35.974 12.037 -0.509 1.000 20.899 100 GLY A N 1
ATOM 849 C CA . GLY A 1 105 ? 35.500 11.788 -1.868 1.000 20.880 100 GLY A CA 1
ATOM 850 C C . GLY A 1 105 ? 34.352 10.790 -1.927 1.000 21.966 100 GLY A C 1
ATOM 851 O O . GLY A 1 105 ? 33.397 10.989 -2.682 1.000 23.143 100 GLY A O 1
ATOM 852 N N . ARG A 1 106 ? 34.475 9.718 -1.152 1.000 21.555 101 ARG A N 1
ATOM 853 C CA . ARG A 1 106 ? 33.468 8.673 -1.177 1.000 21.279 101 ARG A CA 1
ATOM 854 C C . ARG A 1 106 ? 32.196 9.237 -0.548 1.000 21.607 101 ARG A C 1
ATOM 855 O O . ARG A 1 106 ? 31.095 9.026 -1.080 1.000 22.047 101 ARG A O 1
ATOM 863 N N . ALA A 1 107 ? 32.359 9.980 0.549 1.000 18.484 102 ALA A N 1
ATOM 864 C CA . ALA A 1 107 ? 31.224 10.594 1.244 1.000 16.166 102 ALA A CA 1
ATOM 865 C C . ALA A 1 107 ? 30.490 11.557 0.306 1.000 16.308 102 ALA A C 1
ATOM 866 O O . ALA A 1 107 ? 29.242 11.606 0.256 1.000 17.023 102 ALA A O 1
ATOM 868 N N . LEU A 1 108 ? 31.258 12.370 -0.409 1.000 17.765 103 LEU A N 1
ATOM 869 C CA . LEU A 1 108 ? 30.648 13.364 -1.284 1.000 18.458 103 LEU A CA 1
ATOM 870 C C . LEU A 1 108 ? 29.919 12.686 -2.436 1.000 18.818 103 LEU A C 1
ATOM 871 O O . LEU A 1 108 ? 28.881 13.181 -2.893 1.000 17.739 103 LEU A O 1
ATOM 876 N N . GLY A 1 109 ? 30.484 11.590 -2.957 1.000 18.288 104 GLY A N 1
ATOM 877 C CA . GLY A 1 109 ? 29.838 10.868 -4.044 1.000 18.300 104 GLY A CA 1
ATOM 878 C C . GLY A 1 109 ? 28.496 10.299 -3.602 1.000 20.396 104 GLY A C 1
ATOM 879 O O . GLY A 1 109 ? 27.489 10.419 -4.313 1.000 18.824 104 GLY A O 1
ATOM 880 N N . ILE A 1 110 ? 28.466 9.731 -2.392 1.000 18.263 105 ILE A N 1
ATOM 881 C CA . ILE A 1 110 ? 27.242 9.135 -1.888 1.000 17.027 105 ILE A CA 1
ATOM 882 C C . ILE A 1 110 ? 26.200 10.223 -1.678 1.000 16.820 105 ILE A C 1
ATOM 883 O O . ILE A 1 110 ? 25.068 10.103 -2.133 1.000 15.714 105 ILE A O 1
ATOM 888 N N . LEU A 1 111 ? 26.576 11.303 -0.984 1.000 15.520 106 LEU A N 1
ATOM 889 C CA A LEU A 1 111 ? 25.624 12.352 -0.683 0.470 14.015 106 LEU A CA 1
ATOM 890 C CA B LEU A 1 111 ? 25.600 12.337 -0.679 0.530 14.302 106 LEU A CA 1
ATOM 891 C C . LEU A 1 111 ? 25.145 13.048 -1.958 1.000 14.021 106 LEU A C 1
ATOM 892 O O . LEU A 1 111 ? 23.962 13.409 -2.079 1.000 13.989 106 LEU A O 1
ATOM 901 N N . GLY A 1 112 ? 26.042 13.225 -2.926 1.000 13.780 107 GLY A N 1
ATOM 902 C CA . GLY A 1 112 ? 25.648 13.863 -4.171 1.000 13.744 107 GLY A CA 1
ATOM 903 C C . GLY A 1 112 ? 24.619 13.022 -4.910 1.000 14.469 107 GLY A C 1
ATOM 904 O O . GLY A 1 112 ? 23.617 13.546 -5.413 1.000 15.041 107 GLY A O 1
ATOM 905 N N . VAL A 1 113 ? 24.845 11.705 -4.925 1.000 13.890 108 VAL A N 1
ATOM 906 C CA . VAL A 1 113 ? 23.866 10.798 -5.517 1.000 13.659 108 VAL A CA 1
ATOM 907 C C . VAL A 1 113 ? 22.517 10.924 -4.802 1.000 14.599 108 VAL A C 1
ATOM 908 O O . VAL A 1 113 ? 21.461 11.010 -5.445 1.000 14.405 108 VAL A O 1
ATOM 912 N N . ILE A 1 114 ? 22.527 10.963 -3.465 1.000 12.800 109 ILE A N 1
ATOM 913 C CA . ILE A 1 114 ? 21.285 11.036 -2.724 1.000 12.215 109 ILE A CA 1
ATOM 914 C C . ILE A 1 114 ? 20.539 12.339 -3.038 1.000 12.837 109 ILE A C 1
ATOM 915 O O . ILE A 1 114 ? 19.325 12.332 -3.289 1.000 14.148 109 ILE A O 1
ATOM 920 N N . LEU A 1 115 ? 21.236 13.483 -2.991 1.000 12.709 110 LEU A N 1
ATOM 921 C CA . LEU A 1 115 ? 20.555 14.755 -3.177 1.000 13.123 110 LEU A CA 1
ATOM 922 C C . LEU A 1 115 ? 20.034 14.915 -4.605 1.000 14.198 110 LEU A C 1
ATOM 923 O O . LEU A 1 115 ? 18.921 15.407 -4.803 1.000 14.174 110 LEU A O 1
ATOM 928 N N . LEU A 1 116 ? 20.814 14.506 -5.609 1.000 12.854 111 LEU A N 1
ATOM 929 C CA . LEU A 1 116 ? 20.341 14.650 -6.983 1.000 13.193 111 LEU A CA 1
ATOM 930 C C . LEU A 1 116 ? 19.184 13.668 -7.230 1.000 13.472 111 LEU A C 1
ATOM 931 O O . LEU A 1 116 ? 18.206 13.987 -7.936 1.000 14.103 111 LEU A O 1
ATOM 936 N N . SER A 1 117 ? 19.276 12.442 -6.656 1.000 13.451 112 SER A N 1
ATOM 937 C CA . SER A 1 117 ? 18.211 11.455 -6.810 1.000 14.385 112 SER A CA 1
ATOM 938 C C . SER A 1 117 ? 16.915 11.993 -6.206 1.000 13.695 112 SER A C 1
ATOM 939 O O . SER A 1 117 ? 15.849 11.915 -6.811 1.000 15.107 112 SER A O 1
ATOM 942 N N . ALA A 1 118 ? 16.991 12.525 -4.991 1.000 12.881 113 ALA A N 1
ATOM 943 C CA . ALA A 1 118 ? 15.797 13.037 -4.326 1.000 12.947 113 ALA A CA 1
ATOM 944 C C . ALA A 1 118 ? 15.175 14.158 -5.1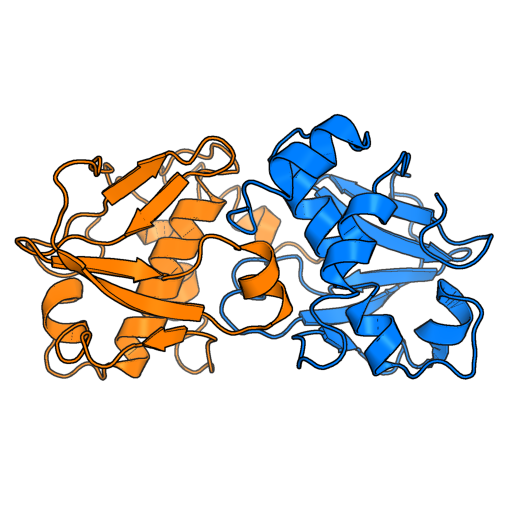56 1.000 13.560 113 ALA A C 1
ATOM 945 O O . ALA A 1 118 ? 13.966 14.208 -5.373 1.000 13.958 113 ALA A O 1
ATOM 947 N N . GLY A 1 119 ? 16.018 15.058 -5.628 1.000 13.855 114 GLY A N 1
ATOM 948 C CA . GLY A 1 119 ? 15.537 16.175 -6.431 1.000 13.885 114 GLY A CA 1
ATOM 949 C C . GLY A 1 119 ? 14.834 15.715 -7.714 1.000 14.730 114 GLY A C 1
ATOM 950 O O . GLY A 1 119 ? 13.731 16.185 -8.062 1.000 16.117 114 GLY A O 1
ATOM 951 N N . LEU A 1 120 ? 15.484 14.800 -8.437 1.000 15.572 115 LEU A N 1
ATOM 952 C CA . LEU A 1 120 ? 14.951 14.347 -9.712 1.000 16.995 115 LEU A CA 1
ATOM 953 C C . LEU A 1 120 ? 13.683 13.536 -9.494 1.000 17.733 115 LEU A C 1
ATOM 954 O O . LEU A 1 120 ? 12.666 13.694 -10.190 1.000 18.650 115 LEU A O 1
ATOM 959 N N . LEU A 1 121 ? 13.720 12.610 -8.526 1.000 16.287 116 LEU A N 1
ATOM 960 C CA . LEU A 1 121 ? 12.540 11.786 -8.278 1.000 16.859 116 LEU A CA 1
ATOM 961 C C . LEU A 1 121 ? 11.341 12.622 -7.842 1.000 18.053 116 LEU A C 1
ATOM 962 O O . LEU A 1 121 ? 10.207 12.361 -8.249 1.000 19.253 116 LEU A O 1
ATOM 967 N N . SER A 1 122 ? 11.563 13.669 -7.037 1.000 16.320 117 SER A N 1
ATOM 968 C CA . SER A 1 122 ? 10.471 14.587 -6.675 1.000 16.350 117 SER A CA 1
ATOM 969 C C . SER A 1 122 ? 9.871 15.276 -7.901 1.000 19.969 117 SER A C 1
ATOM 970 O O . SER A 1 122 ? 8.654 15.352 -8.030 1.000 21.818 117 SER A O 1
ATOM 973 N N . LEU A 1 123 ? 10.715 15.744 -8.820 1.000 17.586 118 LEU A N 1
ATOM 974 C CA . LEU A 1 123 ? 10.187 16.354 -10.029 1.000 23.395 118 LEU A CA 1
ATOM 975 C C . LEU A 1 123 ? 9.310 15.373 -10.794 1.000 24.688 118 LEU A C 1
ATOM 976 O O . LEU A 1 123 ? 8.364 15.785 -11.467 1.000 26.589 118 LEU A O 1
ATOM 981 N N . MET A 1 124 ? 9.605 14.069 -10.707 1.000 25.163 119 MET A N 1
ATOM 982 C CA . MET A 1 124 ? 8.868 13.040 -11.417 1.000 24.314 119 MET A CA 1
ATOM 983 C C . MET A 1 124 ? 7.633 12.548 -10.684 1.000 28.535 119 MET A C 1
ATOM 984 O O . MET A 1 124 ? 6.851 11.772 -11.255 1.000 28.894 119 MET A O 1
ATOM 989 N N . ALA A 1 125 ? 7.403 13.013 -9.469 1.000 20.628 120 ALA A N 1
ATOM 990 C CA . ALA A 1 125 ? 6.255 12.632 -8.662 1.000 25.643 120 ALA A CA 1
ATOM 991 C C . ALA A 1 125 ? 6.183 11.118 -8.457 1.000 28.880 120 ALA A C 1
ATOM 992 O O . ALA A 1 125 ? 5.073 10.592 -8.378 1.000 36.588 120 ALA A O 1
ATOM 994 N N . VAL A 1 126 ? 7.360 10.518 -8.199 1.000 32.928 121 VAL A N 1
ATOM 995 C CA . VAL A 1 126 ? 7.525 9.076 -8.007 1.000 33.859 121 VAL A CA 1
ATOM 996 C C . VAL A 1 126 ? 7.479 8.745 -6.506 1.000 24.150 121 VAL A C 1
ATOM 997 O O . VAL A 1 126 ? 8.327 9.251 -5.766 1.000 35.826 121 VAL A O 1
ATOM 1001 N N . PRO A 1 127 ? 6.535 7.894 -6.037 1.000 33.624 122 PRO A N 1
ATOM 1002 C CA . PRO A 1 127 ? 6.578 7.326 -4.693 1.000 28.588 122 PRO A CA 1
ATOM 1003 C C . PRO A 1 127 ? 7.981 6.750 -4.450 1.000 29.462 122 PRO A C 1
ATOM 1004 O O . PRO A 1 127 ? 8.605 6.214 -5.364 1.000 25.676 122 PRO A O 1
ATOM 1008 N N . TRP A 1 128 ? 8.491 6.894 -3.223 1.000 24.604 123 TRP A N 1
ATOM 1009 C CA . TRP A 1 128 ? 9.784 6.325 -2.901 1.000 22.211 123 TRP A CA 1
ATOM 1010 C C . TRP A 1 128 ? 9.589 4.945 -2.289 1.000 21.044 123 TRP A C 1
ATOM 1011 O O . TRP A 1 128 ? 10.359 4.538 -1.434 1.000 22.635 123 TRP A O 1
ATOM 1022 N N . ASP A 1 129 ? 8.660 4.170 -2.823 1.000 20.534 124 ASP A N 1
ATOM 1023 C CA . ASP A 1 129 ? 8.528 2.767 -2.473 1.000 21.295 124 ASP A CA 1
ATOM 1024 C C . ASP A 1 129 ? 9.345 1.946 -3.473 1.000 17.488 124 ASP A C 1
ATOM 1025 O O . ASP A 1 129 ? 9.595 2.399 -4.595 1.000 19.964 124 ASP A O 1
ATOM 1030 N N . VAL A 1 130 ? 9.722 0.724 -3.075 1.000 20.269 125 VAL A N 1
ATOM 1031 C CA . VAL A 1 130 ? 10.578 -0.107 -3.910 1.000 19.229 125 VAL A CA 1
ATOM 1032 C C . VAL A 1 130 ? 9.982 -0.317 -5.302 1.000 19.126 125 VAL A C 1
ATOM 1033 O O . VAL A 1 130 ? 10.711 -0.146 -6.264 1.000 21.799 125 VAL A O 1
ATOM 1037 N N . SER A 1 131 ? 8.693 -0.664 -5.431 1.000 20.781 126 SER A N 1
ATOM 1038 C CA . SER A 1 131 ? 8.110 -0.924 -6.752 1.000 23.677 126 SER A CA 1
ATOM 1039 C C . SER A 1 131 ? 8.222 0.285 -7.677 1.000 26.555 126 SER A C 1
ATOM 1040 O O . SER A 1 131 ? 8.649 0.161 -8.829 1.000 27.234 126 SER A O 1
ATOM 1043 N N . SER A 1 132 ? 7.867 1.481 -7.184 1.000 22.439 127 SER A N 1
ATOM 1044 C CA . SER A 1 132 ? 7.963 2.673 -8.009 1.000 21.864 127 SER A CA 1
ATOM 1045 C C . SER A 1 132 ? 9.401 2.927 -8.409 1.000 21.125 127 SER A C 1
ATOM 1046 O O . SER A 1 132 ? 9.696 3.339 -9.537 1.000 24.344 127 SER A O 1
ATOM 1049 N N . LEU A 1 133 ? 10.308 2.822 -7.422 1.000 20.723 128 LEU A N 1
ATOM 1050 C CA . LEU A 1 133 ? 11.697 3.158 -7.671 1.000 18.388 128 LEU A CA 1
ATOM 1051 C C . LEU A 1 133 ? 12.322 2.157 -8.644 1.000 19.702 128 LEU A C 1
ATOM 1052 O O . LEU A 1 133 ? 13.126 2.569 -9.471 1.000 22.144 128 LEU A O 1
ATOM 1057 N N . GLN A 1 134 ? 11.961 0.872 -8.550 1.000 20.162 129 GLN A N 1
ATOM 1058 C CA . GLN A 1 134 ? 12.503 -0.122 -9.471 1.000 23.017 129 GLN A CA 1
ATOM 1059 C C . GLN A 1 134 ? 12.045 0.193 -10.902 1.000 25.172 129 GLN A C 1
ATOM 1060 O O . GLN A 1 134 ? 12.845 0.021 -11.814 1.000 25.356 129 GLN A O 1
ATOM 1066 N N . GLN A 1 135 ? 10.813 0.697 -11.069 1.000 25.967 130 GLN A N 1
ATOM 1067 C CA . GLN A 1 135 ? 10.277 1.045 -12.373 1.000 28.353 130 GLN A CA 1
ATOM 1068 C C . GLN A 1 135 ? 11.061 2.207 -12.991 1.000 25.891 130 GLN A C 1
ATOM 1069 O O . GLN A 1 135 ? 11.462 2.101 -14.154 1.000 28.225 130 GLN A O 1
ATOM 1075 N N . VAL A 1 136 ? 11.324 3.283 -12.230 1.000 27.501 131 VAL A N 1
ATOM 1076 C CA . VAL A 1 136 ? 12.041 4.404 -12.825 1.000 27.251 131 VAL A CA 1
ATOM 1077 C C . VAL A 1 136 ? 13.514 4.048 -12.988 1.000 27.109 131 VAL A C 1
ATOM 1078 O O . VAL A 1 136 ? 14.138 4.456 -13.972 1.000 26.054 131 VAL A O 1
ATOM 1082 N N . TYR A 1 137 ? 14.073 3.241 -12.066 1.000 22.424 132 TYR A N 1
ATOM 1083 C CA . TYR A 1 137 ? 15.442 2.788 -12.242 1.000 20.913 132 TYR A CA 1
ATOM 1084 C C . TYR A 1 137 ? 15.584 2.093 -13.597 1.000 22.653 132 TYR A C 1
ATOM 1085 O O . TYR A 1 137 ? 16.529 2.31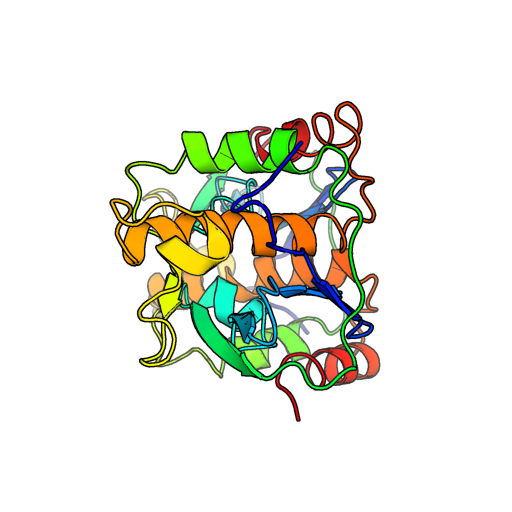9 -14.338 1.000 25.583 132 TYR A O 1
ATOM 1094 N N . ASN A 1 138 ? 14.657 1.175 -13.885 1.000 23.644 133 ASN A N 1
ATOM 1095 C CA A ASN A 1 138 ? 14.710 0.394 -15.108 0.700 27.644 133 ASN A CA 1
ATOM 1096 C CA B ASN A 1 138 ? 14.660 0.390 -15.106 0.300 25.696 133 ASN A CA 1
ATOM 1097 C C . ASN A 1 138 ? 14.627 1.291 -16.344 1.000 27.067 133 ASN A C 1
ATOM 1098 O O . ASN A 1 138 ? 15.270 1.000 -17.338 1.000 32.984 133 ASN A O 1
ATOM 1107 N N . GLN A 1 139 ? 13.816 2.337 -16.296 1.000 29.621 134 GLN A N 1
ATOM 1108 C CA . GLN A 1 139 ? 13.693 3.266 -17.413 1.000 34.921 134 GLN A CA 1
ATOM 1109 C C . GLN A 1 139 ? 14.987 4.062 -17.599 1.000 35.959 134 GLN A C 1
ATOM 1110 O O . GLN A 1 139 ? 15.451 4.233 -18.726 1.000 38.708 134 GLN A O 1
ATOM 1116 N N . LEU A 1 140 ? 15.579 4.524 -16.490 1.000 30.526 135 LEU A N 1
ATOM 1117 C CA . LEU A 1 140 ? 16.757 5.382 -16.563 1.000 28.828 135 LEU A CA 1
ATOM 1118 C C . LEU A 1 140 ? 17.934 4.596 -17.126 1.000 34.075 135 LEU A C 1
ATOM 1119 O O . LEU A 1 140 ? 18.743 5.123 -17.904 1.000 30.741 135 LEU A O 1
ATOM 1124 N N . THR A 1 141 ? 18.036 3.315 -16.742 1.000 27.614 136 THR A N 1
ATOM 1125 C CA . THR A 1 141 ? 19.235 2.558 -17.041 1.000 29.089 136 THR A CA 1
ATOM 1126 C C . THR A 1 141 ? 19.000 1.657 -18.252 1.000 32.861 136 THR A C 1
ATOM 1127 O O . THR A 1 141 ? 19.930 0.980 -18.682 1.000 41.027 136 THR A O 1
ATOM 1131 N N . ARG A 1 142 ? 17.793 1.711 -18.840 1.000 37.996 137 ARG A N 1
ATOM 1132 C CA . ARG A 1 142 ? 17.483 0.976 -20.059 1.000 47.443 137 ARG A CA 1
ATOM 1133 C C . ARG A 1 142 ? 17.649 -0.526 -19.836 1.000 53.031 137 ARG A C 1
ATOM 1134 O O . ARG A 1 142 ? 18.250 -1.207 -20.674 1.000 47.517 137 ARG A O 1
ATOM 1142 N N . ALA A 1 143 ? 17.096 -1.037 -18.722 1.000 44.722 138 ALA A N 1
ATOM 1143 C CA . ALA A 1 143 ? 17.005 -2.474 -18.490 1.000 48.556 138 ALA A CA 1
ATOM 1144 C C . ALA A 1 143 ? 15.714 -3.012 -19.098 1.000 47.016 138 ALA A C 1
ATOM 1145 O O . ALA A 1 143 ? 15.646 -4.168 -19.485 1.000 43.318 138 ALA A O 1
ATOM 1147 N N . ALA A 1 144 ? 14.686 -2.161 -19.161 1.000 57.126 139 ALA A N 1
ATOM 1148 N N . GLY B 1 1 ? 12.401 33.320 -29.897 1.000 40.152 -4 GLY B N 1
ATOM 1149 C CA . GLY B 1 1 ? 13.139 33.531 -31.158 1.000 35.258 -4 GLY B CA 1
ATOM 1150 C C . GLY B 1 1 ? 13.960 32.310 -31.571 1.000 36.501 -4 GLY B C 1
ATOM 1151 O O . GLY B 1 1 ? 13.851 31.258 -30.948 1.000 34.810 -4 GLY B O 1
ATOM 1152 N N . PRO B 1 2 ? 14.779 32.420 -32.643 1.000 33.898 -3 PRO B N 1
ATOM 1153 C CA . PRO B 1 2 ? 15.497 31.277 -33.205 1.000 33.020 -3 PRO B CA 1
ATOM 1154 C C . PRO B 1 2 ? 16.646 30.798 -32.319 1.000 33.541 -3 PRO B C 1
ATOM 1155 O O . PRO B 1 2 ? 17.306 31.595 -31.651 1.000 34.286 -3 PRO B O 1
ATOM 1159 N N . LEU B 1 3 ? 16.882 29.481 -32.342 1.000 29.061 -2 LEU B N 1
ATOM 1160 C CA . LEU B 1 3 ? 17.902 28.866 -31.499 1.000 28.312 -2 LEU B CA 1
ATOM 1161 C C . LEU B 1 3 ? 19.200 28.637 -32.282 1.000 28.620 -2 LEU B C 1
ATOM 1162 O O . LEU B 1 3 ? 20.267 28.488 -31.687 1.000 28.662 -2 LEU B O 1
ATOM 1167 N N . GLY B 1 4 ? 19.131 28.619 -33.617 1.000 23.490 -1 GLY B N 1
ATOM 1168 C CA . GLY B 1 4 ? 20.268 28.199 -34.424 1.000 22.821 -1 GLY B CA 1
ATOM 1169 C C . GLY B 1 4 ? 20.100 28.525 -35.904 1.000 23.202 -1 GLY B C 1
ATOM 1170 O O . GLY B 1 4 ? 19.649 29.608 -36.258 1.000 24.639 -1 GLY B O 1
ATOM 1171 N N . SER B 1 5 ? 20.482 27.556 -36.759 1.000 19.463 0 SER B N 1
ATOM 1172 C CA . SER B 1 5 ? 20.470 27.685 -38.192 1.000 22.070 0 SER B CA 1
ATOM 1173 C C . SER B 1 5 ? 19.029 27.804 -38.694 1.000 18.660 0 SER B C 1
ATOM 1174 O O . SER B 1 5 ? 18.066 27.403 -38.027 1.000 19.244 0 SER B O 1
ATOM 1177 N N . PRO B 1 6 ? 18.837 28.313 -39.919 1.000 22.337 1 PRO B N 1
ATOM 1178 C CA . PRO B 1 6 ? 17.493 28.530 -40.455 1.000 23.948 1 PRO B CA 1
ATOM 1179 C C . PRO B 1 6 ? 16.603 27.298 -40.583 1.000 23.908 1 PRO B C 1
ATOM 1180 O O . PRO B 1 6 ? 15.397 27.430 -40.484 1.000 25.822 1 PRO B O 1
ATOM 1184 N N . THR B 1 7 ? 17.184 26.094 -40.709 1.000 18.574 2 THR B N 1
ATOM 1185 C CA . THR B 1 7 ? 16.357 24.899 -40.862 1.000 17.222 2 THR B CA 1
ATOM 1186 C C . THR B 1 7 ? 16.371 24.010 -39.617 1.000 20.299 2 THR B C 1
ATOM 1187 O O . THR B 1 7 ? 15.710 22.969 -39.611 1.000 20.774 2 THR B O 1
ATOM 1191 N N . MET B 1 8 ? 17.095 24.385 -38.555 1.000 18.378 3 MET B N 1
ATOM 1192 C CA A MET B 1 8 ? 17.130 23.505 -37.387 0.700 17.392 3 MET B CA 1
ATOM 1193 C CA B MET B 1 8 ? 17.153 23.588 -37.338 0.300 16.585 3 MET B CA 1
ATOM 1194 C C . MET B 1 8 ? 15.761 23.479 -36.723 1.000 17.219 3 MET B C 1
ATOM 1195 O O . MET B 1 8 ? 15.063 24.495 -36.611 1.000 20.356 3 MET B O 1
ATOM 1204 N N . GLU B 1 9 ? 15.382 22.269 -36.301 1.000 17.226 4 GLU B N 1
ATOM 1205 C CA . GLU B 1 9 ? 14.113 22.027 -35.633 1.000 18.018 4 GLU B CA 1
ATOM 1206 C C . GLU B 1 9 ? 14.405 21.396 -34.279 1.000 17.859 4 GLU B C 1
ATOM 1207 O O . GLU B 1 9 ? 15.144 20.420 -34.156 1.000 17.140 4 GLU B O 1
ATOM 1213 N N . LEU B 1 10 ? 13.839 21.977 -33.209 1.000 19.100 5 LEU B N 1
ATOM 1214 C CA . LEU B 1 10 ? 13.891 21.325 -31.913 1.000 17.924 5 LEU B CA 1
ATOM 1215 C C . LEU B 1 10 ? 12.837 20.218 -31.889 1.000 19.709 5 LEU B C 1
ATOM 1216 O O . LEU B 1 10 ? 11.668 20.479 -32.187 1.000 19.890 5 LEU B O 1
ATOM 1221 N N . VAL B 1 11 ? 13.277 18.993 -31.583 1.000 17.005 6 VAL B N 1
ATOM 1222 C CA . VAL B 1 11 ? 12.430 17.821 -31.599 1.000 19.215 6 VAL B CA 1
ATOM 1223 C C . VAL B 1 11 ? 12.544 17.070 -30.273 1.000 19.217 6 VAL B C 1
ATOM 1224 O O . VAL B 1 11 ? 13.495 17.250 -29.514 1.000 18.745 6 VAL B O 1
ATOM 1228 N N . TYR B 1 12 ? 11.604 16.146 -30.027 1.000 20.033 7 TYR B N 1
ATOM 1229 C CA . TYR B 1 12 ? 11.726 15.336 -28.830 1.000 20.287 7 TYR B CA 1
ATOM 1230 C C . TYR B 1 12 ? 11.050 13.986 -29.012 1.000 21.451 7 TYR B C 1
ATOM 1231 O O . TYR B 1 12 ? 10.201 13.809 -29.892 1.000 22.223 7 TYR B O 1
ATOM 1240 N N . LYS B 1 13 ? 11.440 13.073 -28.104 1.000 20.692 8 LYS B N 1
ATOM 1241 C CA . LYS B 1 13 ? 10.710 11.841 -27.871 1.000 22.434 8 LYS B CA 1
ATOM 1242 C C . LYS B 1 13 ? 10.234 11.855 -26.431 1.000 24.959 8 LYS B C 1
ATOM 1243 O O . LYS B 1 13 ? 10.976 12.234 -25.530 1.000 25.684 8 LYS B O 1
ATOM 1249 N N . ASP B 1 14 ? 8.976 11.453 -26.239 1.000 24.579 9 ASP B N 1
ATOM 1250 C CA . ASP B 1 14 ? 8.369 11.412 -24.919 1.000 27.728 9 ASP B CA 1
ATOM 1251 C C . ASP B 1 14 ? 8.655 10.054 -24.272 1.000 27.701 9 ASP B C 1
ATOM 1252 O O . ASP B 1 14 ? 8.201 9.026 -24.773 1.000 31.845 9 ASP B O 1
ATOM 1257 N N . ARG B 1 15 ? 9.485 10.043 -23.214 1.000 33.897 10 ARG B N 1
ATOM 1258 C CA . ARG B 1 15 ? 9.931 8.788 -22.620 1.000 40.719 10 ARG B CA 1
ATOM 1259 C C . ARG B 1 15 ? 9.139 8.501 -21.341 1.000 46.792 10 ARG B C 1
ATOM 1260 O O . ARG B 1 15 ? 9.498 7.606 -20.577 1.000 58.616 10 ARG B O 1
ATOM 1268 N N . GLY B 1 16 ? 8.050 9.252 -21.129 1.000 41.982 11 GLY B N 1
ATOM 1269 C CA . GLY B 1 16 ? 7.124 8.994 -20.041 1.000 40.090 11 GLY B CA 1
ATOM 1270 C C . GLY B 1 16 ? 7.556 9.759 -18.805 1.000 40.040 11 GLY B C 1
ATOM 1271 O O . GLY B 1 16 ? 6.936 10.760 -18.435 1.000 46.687 11 GLY B O 1
ATOM 1272 N N . PHE B 1 17 ? 8.695 9.336 -18.251 1.000 42.100 12 PHE B N 1
ATOM 1273 C CA . PHE B 1 17 ? 9.226 9.976 -17.056 1.000 41.847 12 PHE B CA 1
ATOM 1274 C C . PHE B 1 17 ? 9.884 11.308 -17.394 1.000 37.399 12 PHE B C 1
ATOM 1275 O O . PHE B 1 17 ? 9.996 12.142 -16.494 1.000 37.592 12 PHE B O 1
ATOM 1283 N N . TYR B 1 18 ? 10.302 11.489 -18.665 1.000 33.515 13 TYR B N 1
ATOM 1284 C CA . TYR B 1 18 ? 10.888 12.736 -19.136 1.000 28.763 13 TYR B CA 1
ATOM 1285 C C . TYR B 1 18 ? 10.696 12.855 -20.657 1.000 30.598 13 TYR B C 1
ATOM 1286 O O . TYR B 1 18 ? 10.514 11.827 -21.315 1.000 27.888 13 TYR B O 1
ATOM 1295 N N . LYS B 1 19 ? 10.727 14.087 -21.202 1.000 30.931 14 LYS B N 1
ATOM 1296 C CA . LYS B 1 19 ? 10.892 14.276 -22.648 1.000 27.758 14 LYS B CA 1
ATOM 1297 C C . LYS B 1 19 ? 12.351 14.542 -23.022 1.000 24.799 14 LYS B C 1
ATOM 1298 O O . LYS B 1 19 ? 13.032 15.373 -22.424 1.000 30.579 14 LYS B O 1
ATOM 1304 N N . HIS B 1 20 ? 12.795 13.812 -24.031 1.000 23.315 15 HIS B N 1
ATOM 1305 C CA . HIS B 1 20 ? 14.179 13.800 -24.468 1.000 21.650 15 HIS B CA 1
ATOM 1306 C C . HIS B 1 20 ? 14.282 14.628 -25.740 1.000 22.913 15 HIS B C 1
ATOM 1307 O O . HIS B 1 20 ? 13.682 14.263 -26.748 1.000 23.396 15 HIS B O 1
ATOM 1314 N N . TYR B 1 21 ? 15.052 15.725 -25.681 1.000 19.764 16 TYR B N 1
ATOM 1315 C CA . TYR B 1 21 ? 15.140 16.611 -26.827 1.000 17.929 16 TYR B CA 1
ATOM 1316 C C . TYR B 1 21 ? 16.372 16.313 -27.670 1.000 18.117 16 TYR B C 1
ATOM 1317 O O . TYR B 1 21 ? 17.390 15.775 -27.239 1.000 21.921 16 TYR B O 1
ATOM 1326 N N . GLY B 1 22 ? 16.211 16.690 -28.938 1.000 16.753 17 GLY B N 1
ATOM 1327 C CA . GLY B 1 22 ? 17.295 16.720 -29.891 1.000 17.635 17 GLY B CA 1
ATOM 1328 C C . GLY B 1 22 ? 17.044 17.840 -30.875 1.000 16.324 17 GLY B C 1
ATOM 1329 O O . GLY B 1 22 ? 16.058 18.580 -30.788 1.000 15.923 17 GLY B O 1
ATOM 1330 N N . VAL B 1 23 ? 17.973 18.008 -31.818 1.000 17.810 18 VAL B N 1
ATOM 1331 C CA A VAL B 1 23 ? 17.801 18.954 -32.899 0.690 17.583 18 VAL B CA 1
ATOM 1332 C CA B VAL B 1 23 ? 17.713 18.930 -32.904 0.310 16.897 18 VAL B CA 1
ATOM 1333 C C . VAL B 1 23 ? 17.895 18.208 -34.227 1.000 16.573 18 VAL B C 1
ATOM 1334 O O . VAL B 1 23 ? 18.882 17.495 -34.443 1.000 18.278 18 VAL B O 1
ATOM 1341 N N . ARG B 1 24 ? 16.933 18.476 -35.083 1.000 16.230 19 ARG B N 1
ATOM 1342 C CA . ARG B 1 24 ? 16.886 17.880 -36.405 1.000 14.942 19 ARG B CA 1
ATOM 1343 C C . ARG B 1 24 ? 17.325 18.927 -37.430 1.000 15.505 19 ARG B C 1
ATOM 1344 O O . ARG B 1 24 ? 16.888 20.066 -37.401 1.000 15.626 19 ARG B O 1
ATOM 1352 N N . VAL B 1 25 ? 18.222 18.510 -38.334 1.000 15.963 20 VAL B N 1
ATOM 1353 C CA . VAL B 1 25 ? 18.653 19.341 -39.446 1.000 14.686 20 VAL B CA 1
ATOM 1354 C C . VAL B 1 25 ? 18.628 18.444 -40.681 1.000 15.142 20 VAL B C 1
ATOM 1355 O O . VAL B 1 25 ? 19.430 17.512 -40.794 1.000 16.964 20 VAL B O 1
ATOM 1359 N N . GLY B 1 26 ? 17.651 18.678 -41.544 1.000 16.345 21 GLY B N 1
ATOM 1360 C CA . GLY B 1 26 ? 17.406 17.773 -42.651 1.000 17.828 21 GLY B CA 1
ATOM 1361 C C . GLY B 1 26 ? 16.886 16.434 -42.124 1.000 19.553 21 GLY B C 1
ATOM 1362 O O . GLY B 1 26 ? 15.857 16.417 -41.441 1.000 21.395 21 GLY B O 1
ATOM 1363 N N . ASN B 1 27 ? 17.622 15.339 -42.388 1.000 17.963 22 ASN B N 1
ATOM 1364 C CA . ASN B 1 27 ? 17.283 14.020 -41.846 1.000 21.791 22 ASN B CA 1
ATOM 1365 C C . ASN B 1 27 ? 18.216 13.592 -40.715 1.000 20.335 22 ASN B C 1
ATOM 1366 O O . ASN B 1 27 ? 18.111 12.451 -40.253 1.000 24.442 22 ASN B O 1
ATOM 1371 N N . ALA B 1 28 ? 19.144 14.485 -40.294 1.000 18.229 23 ALA B N 1
ATOM 1372 C CA . ALA B 1 28 ? 20.037 14.217 -39.184 1.000 19.444 23 ALA B CA 1
ATOM 1373 C C . ALA B 1 28 ? 19.420 14.713 -37.879 1.000 17.668 23 ALA B C 1
ATOM 1374 O O . ALA B 1 28 ? 18.868 15.812 -37.831 1.000 18.427 23 ALA B O 1
ATOM 1376 N N . ILE B 1 29 ? 19.539 13.913 -36.809 1.000 18.460 24 ILE B N 1
ATOM 1377 C CA . ILE B 1 29 ? 19.174 14.363 -35.472 1.000 18.043 24 ILE B CA 1
ATOM 1378 C C . ILE B 1 29 ? 20.421 14.301 -34.600 1.000 18.334 24 ILE B C 1
ATOM 1379 O O . ILE B 1 29 ? 21.114 13.278 -34.562 1.000 20.595 24 ILE B O 1
ATOM 1384 N N . TYR B 1 30 ? 20.703 15.425 -33.931 1.000 15.166 25 TYR B N 1
ATOM 1385 C CA . TYR B 1 30 ? 21.756 15.503 -32.937 1.000 16.014 25 TYR B CA 1
ATOM 1386 C C . TYR B 1 30 ? 21.127 15.457 -31.550 1.000 16.941 25 TYR B C 1
ATOM 1387 O O . TYR B 1 30 ? 20.165 16.149 -31.303 1.000 16.994 25 TYR B O 1
ATOM 1396 N N . HIS B 1 31 ? 21.627 14.593 -30.676 1.000 18.435 26 HIS B N 1
ATOM 1397 C CA . HIS B 1 31 ? 21.029 14.436 -29.352 1.000 20.111 26 HIS B CA 1
ATOM 1398 C C . HIS B 1 31 ? 22.076 13.798 -28.442 1.000 19.455 26 HIS B C 1
ATOM 1399 O O . HIS B 1 31 ? 23.108 13.299 -28.891 1.000 20.364 26 HIS B O 1
ATOM 1406 N N . LEU B 1 32 ? 21.803 13.831 -27.135 1.000 22.217 27 LEU B N 1
ATOM 1407 C CA . LEU B 1 32 ? 22.624 13.107 -26.180 1.000 23.425 27 LEU B CA 1
ATOM 1408 C C . LEU B 1 32 ? 22.310 11.615 -26.251 1.000 26.058 27 LEU B C 1
ATOM 1409 O O . LEU B 1 32 ? 21.151 11.220 -26.283 1.000 25.908 27 LEU B O 1
ATOM 1414 N N . ASP B 1 33 ? 23.360 10.801 -26.238 1.000 25.040 28 ASP B N 1
ATOM 1415 C CA . ASP B 1 33 ? 23.258 9.395 -26.568 1.000 26.185 28 ASP B CA 1
ATOM 1416 C C . ASP B 1 33 ? 22.920 8.535 -25.351 1.000 29.628 28 ASP B C 1
ATOM 1417 O O . ASP B 1 33 ? 22.893 7.316 -25.501 1.000 34.691 28 ASP B O 1
ATOM 1422 N N . SER B 1 34 ? 22.700 9.145 -24.180 1.000 28.127 29 SER B N 1
ATOM 1423 C CA . SER B 1 34 ? 22.270 8.367 -23.013 1.000 30.938 29 SER B CA 1
ATOM 1424 C C . SER B 1 34 ? 20.963 8.905 -22.442 1.000 26.141 29 SER B C 1
ATOM 1425 O O . SER B 1 34 ? 20.822 10.115 -22.276 1.000 31.445 29 SER B O 1
ATOM 1428 N N . GLN B 1 35 ? 20.095 7.967 -22.071 1.000 29.925 30 GLN B N 1
ATOM 1429 C CA . GLN B 1 35 ? 18.811 8.140 -21.409 1.000 40.073 30 GLN B CA 1
ATOM 1430 C C . GLN B 1 35 ? 18.963 8.256 -19.888 1.000 35.244 30 GLN B C 1
ATOM 1431 O O . GLN B 1 35 ? 18.013 8.620 -19.186 1.000 35.438 30 GLN B O 1
ATOM 1437 N N . ASP B 1 36 ? 20.153 7.894 -19.384 1.000 29.580 31 ASP B N 1
ATOM 1438 C CA . ASP B 1 36 ? 20.384 7.876 -17.946 1.000 26.113 31 ASP B CA 1
ATOM 1439 C C . ASP B 1 36 ? 20.813 9.273 -17.529 1.000 24.490 31 ASP B C 1
ATOM 1440 O O . ASP B 1 36 ? 21.987 9.548 -17.305 1.000 24.275 31 ASP B O 1
ATOM 1445 N N . ILE B 1 37 ? 19.828 10.160 -17.394 1.000 23.419 32 ILE B N 1
ATOM 1446 C CA . ILE B 1 37 ? 20.127 11.562 -17.174 1.000 24.584 32 ILE B CA 1
ATOM 1447 C C . ILE B 1 37 ? 20.778 11.759 -15.801 1.000 23.376 32 ILE B C 1
ATOM 1448 O O . ILE B 1 37 ? 21.599 12.642 -15.619 1.000 23.934 32 ILE B O 1
ATOM 1453 N N . LEU B 1 38 ? 20.453 10.897 -14.846 1.000 21.257 33 LEU B N 1
ATOM 1454 C CA . LEU B 1 38 ? 21.032 10.997 -13.524 1.000 18.002 33 LEU B CA 1
ATOM 1455 C C . LEU B 1 38 ? 22.515 10.609 -13.533 1.000 19.198 33 LEU B C 1
ATOM 1456 O O . LEU B 1 38 ? 23.321 11.334 -12.954 1.000 19.501 33 LEU B O 1
ATOM 1461 N N . SER B 1 39 ? 22.856 9.534 -14.247 1.000 20.513 34 SER B N 1
ATOM 1462 C CA . SER B 1 39 ? 24.237 9.105 -14.392 1.000 17.839 34 SER B CA 1
ATOM 1463 C C . SER B 1 39 ? 25.040 10.199 -15.102 1.000 19.966 34 SER B C 1
ATOM 1464 O O . SER B 1 39 ? 26.187 10.495 -14.754 1.000 22.379 34 SER B O 1
ATOM 1467 N N . THR B 1 40 ? 24.437 10.789 -16.129 1.000 19.302 35 THR B N 1
ATOM 1468 C CA . THR B 1 40 ? 25.076 11.862 -16.875 1.000 20.917 35 THR B CA 1
ATOM 1469 C C . THR B 1 40 ? 25.429 13.007 -15.929 1.000 22.707 35 THR B C 1
ATOM 1470 O O . THR B 1 40 ? 26.564 13.500 -15.969 1.000 22.153 35 THR B O 1
ATOM 1474 N N . ALA B 1 41 ? 24.449 13.442 -15.112 1.000 20.504 36 ALA B N 1
ATOM 1475 C CA . ALA B 1 41 ? 24.663 14.527 -14.175 1.000 19.619 36 ALA B CA 1
ATOM 1476 C C . ALA B 1 41 ? 25.748 14.177 -13.143 1.000 21.673 36 ALA B C 1
ATOM 1477 O O . ALA B 1 41 ? 26.626 15.016 -12.904 1.000 25.195 36 ALA B O 1
ATOM 1479 N N . ILE B 1 42 ? 25.698 12.963 -12.551 1.000 18.671 37 ILE B N 1
ATOM 1480 C CA . ILE B 1 42 ? 26.616 12.575 -11.482 1.000 22.037 37 ILE B CA 1
ATOM 1481 C C . ILE B 1 42 ? 28.051 12.470 -12.006 1.000 21.891 37 ILE B C 1
ATOM 1482 O O . ILE B 1 42 ? 28.988 12.804 -11.286 1.000 21.752 37 ILE B O 1
ATOM 1487 N N . THR B 1 43 ? 28.233 11.980 -13.236 1.000 19.515 38 THR B N 1
ATOM 1488 C CA . THR B 1 43 ? 29.555 11.699 -13.778 1.000 21.689 38 THR B CA 1
ATOM 1489 C C . THR B 1 43 ? 30.123 12.905 -14.519 1.000 24.005 38 THR B C 1
ATOM 1490 O O . THR B 1 43 ? 31.324 12.923 -14.780 1.000 23.901 38 THR B O 1
ATOM 1494 N N . GLY B 1 44 ? 29.281 13.861 -14.901 1.000 21.882 39 GLY B N 1
ATOM 1495 C CA . GLY B 1 44 ? 29.757 15.037 -15.617 1.000 23.417 39 GLY B CA 1
ATOM 1496 C C . GLY B 1 44 ? 30.286 14.687 -16.996 1.000 23.649 39 GLY B C 1
ATOM 1497 O O . GLY B 1 44 ? 31.309 15.247 -17.435 1.000 24.622 39 GLY B O 1
ATOM 1498 N N . GLN B 1 45 ? 29.618 13.747 -17.660 1.000 22.611 40 GLN B N 1
ATOM 1499 C CA . GLN B 1 45 ? 30.039 13.284 -18.976 1.000 24.428 40 GLN B CA 1
ATOM 1500 C C . GLN B 1 45 ? 28.775 13.072 -19.813 1.000 24.137 40 GLN B C 1
ATOM 1501 O O . GLN B 1 45 ? 27.916 12.277 -19.462 1.000 29.265 40 GLN B O 1
ATOM 1507 N N . ALA B 1 46 ? 28.662 13.778 -20.936 1.000 23.432 41 ALA B N 1
ATOM 1508 C CA . ALA B 1 46 ? 27.556 13.602 -21.865 1.000 26.596 41 ALA B CA 1
ATOM 1509 C C . ALA B 1 46 ? 28.133 13.579 -23.270 1.000 26.182 41 ALA B C 1
ATOM 1510 O O . ALA B 1 46 ? 29.095 14.289 -23.557 1.000 25.937 41 ALA B O 1
ATOM 1512 N N . THR B 1 47 ? 27.618 12.678 -24.096 1.000 25.641 42 THR B N 1
ATOM 1513 C CA . THR B 1 47 ? 28.135 12.526 -25.436 1.000 25.389 42 THR B CA 1
ATOM 1514 C C . THR B 1 47 ? 27.003 12.748 -26.440 1.000 24.965 42 THR B C 1
ATOM 1515 O O . THR B 1 47 ? 25.964 12.096 -26.382 1.000 24.611 42 THR B O 1
ATOM 1519 N N . PHE B 1 48 ? 27.225 13.695 -27.351 1.000 21.410 43 PHE B N 1
ATOM 1520 C CA . PHE B 1 48 ? 26.368 13.879 -28.511 1.000 22.120 43 PHE B CA 1
ATOM 1521 C C . PHE B 1 48 ? 26.652 12.824 -29.566 1.000 22.277 43 PHE B C 1
ATOM 1522 O O . PHE B 1 48 ? 27.794 12.445 -29.823 1.000 22.504 43 PHE B O 1
ATOM 1530 N N . ASP B 1 49 ? 25.569 12.431 -30.229 1.000 20.746 44 ASP B N 1
ATOM 1531 C CA . ASP B 1 49 ? 25.629 11.583 -31.390 1.000 21.032 44 ASP B CA 1
ATOM 1532 C C . ASP B 1 49 ? 24.695 12.150 -32.451 1.000 21.603 44 ASP B C 1
ATOM 1533 O O . ASP B 1 49 ? 23.771 12.918 -32.128 1.000 21.531 44 ASP B O 1
ATOM 1538 N N . LYS B 1 50 ? 25.000 11.786 -33.706 1.000 20.821 45 LYS B N 1
ATOM 1539 C CA . LYS B 1 50 ? 24.179 12.129 -34.850 1.000 23.928 45 LYS B CA 1
ATOM 1540 C C . LYS B 1 50 ? 23.564 10.854 -35.407 1.000 22.102 45 LYS B C 1
ATOM 1541 O O . LYS B 1 50 ? 24.294 9.921 -35.753 1.000 27.536 45 LYS B O 1
ATOM 1547 N N . ILE B 1 51 ? 22.233 10.826 -35.457 1.000 21.735 46 ILE B N 1
ATOM 1548 C CA . ILE B 1 51 ? 21.520 9.658 -35.941 1.000 24.350 46 ILE B CA 1
ATOM 1549 C C . ILE B 1 51 ? 20.600 10.049 -37.089 1.000 23.978 46 ILE B C 1
ATOM 1550 O O . ILE B 1 51 ? 20.289 11.212 -37.329 1.000 22.391 46 ILE B O 1
ATOM 1555 N N . GLU B 1 52 ? 20.172 9.052 -37.853 1.000 24.610 47 GLU B N 1
ATOM 1556 C CA . GLU B 1 52 ? 19.137 9.270 -38.846 1.000 23.511 47 GLU B CA 1
ATOM 1557 C C . GLU B 1 52 ? 17.785 9.416 -38.149 1.000 21.589 47 GLU B C 1
ATOM 1558 O O . GLU B 1 52 ? 17.535 8.742 -37.137 1.000 24.470 47 GLU B O 1
ATOM 1564 N N . ASP B 1 53 ? 16.922 10.298 -38.676 1.000 24.704 48 ASP B N 1
ATOM 1565 C CA . ASP B 1 53 ? 15.550 10.428 -38.197 1.000 24.068 48 ASP B CA 1
ATOM 1566 C C . ASP B 1 53 ? 14.772 9.136 -38.464 1.000 28.361 48 ASP B C 1
ATOM 1567 O O . ASP B 1 53 ? 14.686 8.681 -39.608 1.000 25.663 48 ASP B O 1
ATOM 1572 N N . ASP B 1 54 ? 14.169 8.574 -37.406 1.000 29.387 49 ASP B N 1
ATOM 1573 C CA . ASP B 1 54 ? 13.455 7.298 -37.505 1.000 29.329 49 ASP B CA 1
ATOM 1574 C C . ASP B 1 54 ? 11.962 7.521 -37.753 1.000 29.521 49 ASP B C 1
ATOM 1575 O O . ASP B 1 54 ? 11.186 6.552 -37.808 1.000 31.271 49 ASP B O 1
ATOM 1580 N N . GLY B 1 55 ? 11.556 8.790 -37.864 1.000 28.830 50 GLY B N 1
ATOM 1581 C CA . GLY B 1 55 ? 10.176 9.110 -38.175 1.000 28.065 50 GLY B CA 1
ATOM 1582 C C . GLY B 1 55 ? 9.300 9.225 -36.929 1.000 27.648 50 GLY B C 1
ATOM 1583 O O . GLY B 1 55 ? 8.122 9.534 -37.057 1.000 33.651 50 GLY B O 1
ATOM 1584 N N . CYS B 1 56 ? 9.895 9.060 -35.739 1.000 28.313 51 CYS B N 1
ATOM 1585 C CA . CYS B 1 56 ? 9.158 8.994 -34.487 1.000 27.121 51 CYS B CA 1
ATOM 1586 C C . CYS B 1 56 ? 9.445 10.179 -33.556 1.000 28.281 51 CYS B C 1
ATOM 1587 O O . CYS B 1 56 ? 9.151 10.110 -32.366 1.000 31.595 51 CYS B O 1
ATOM 1590 N N . TRP B 1 57 ? 9.948 11.297 -34.096 1.000 24.023 52 TRP B N 1
ATOM 1591 C CA . TRP B 1 57 ? 10.212 12.484 -33.288 1.000 21.842 52 TRP B CA 1
ATOM 1592 C C . TRP B 1 57 ? 9.087 13.496 -33.469 1.000 23.465 52 TRP B C 1
ATOM 1593 O O . TRP B 1 57 ? 8.462 13.566 -34.534 1.000 27.879 52 TRP B O 1
ATOM 1604 N N . LEU B 1 58 ? 8.811 14.268 -32.418 1.000 22.981 53 LEU B N 1
ATOM 1605 C CA . LEU B 1 58 ? 7.821 15.325 -32.471 1.000 24.996 53 LEU B CA 1
ATOM 1606 C C . LEU B 1 58 ? 8.535 16.660 -32.496 1.000 22.402 53 LEU B C 1
ATOM 1607 O O . LEU B 1 58 ? 9.608 16.781 -31.898 1.000 22.972 53 LEU B O 1
ATOM 1612 N N . VAL B 1 59 ? 7.909 17.656 -33.125 1.000 24.119 54 VAL B N 1
ATOM 1613 C CA . VAL B 1 59 ? 8.470 18.995 -33.219 1.000 22.149 54 VAL B CA 1
ATOM 1614 C C . VAL B 1 59 ? 7.971 19.847 -32.056 1.000 23.476 54 VAL B C 1
ATOM 1615 O O . VAL B 1 59 ? 6.759 19.906 -31.772 1.000 23.682 54 VAL B O 1
ATOM 1619 N N . SER B 1 60 ? 8.910 20.559 -31.434 1.000 24.122 55 SER B N 1
ATOM 1620 C CA . SER B 1 60 ? 8.605 21.556 -30.429 1.000 26.568 55 SER B CA 1
ATOM 1621 C C . SER B 1 60 ? 8.454 22.920 -31.055 1.000 27.341 55 SER B C 1
ATOM 1622 O O . SER B 1 60 ? 9.319 23.349 -31.800 1.000 30.240 55 SER B O 1
ATOM 1625 N N . GLN B 1 61 ? 7.447 23.642 -30.581 1.000 31.100 56 GLN B N 1
ATOM 1626 C CA . GLN B 1 61 ? 7.376 25.074 -30.779 1.000 31.325 56 GLN B CA 1
ATOM 1627 C C . GLN B 1 61 ? 8.375 25.757 -29.845 1.000 33.886 56 GLN B C 1
ATOM 1628 O O . GLN B 1 61 ? 8.238 25.647 -28.630 1.000 38.283 56 GLN B O 1
ATOM 1634 N N . VAL B 1 62 ? 9.318 26.514 -30.415 1.000 28.231 57 VAL B N 1
ATOM 1635 C CA . VAL B 1 62 ? 10.429 27.044 -29.628 1.000 28.836 57 VAL B CA 1
ATOM 1636 C C . VAL B 1 62 ? 9.990 28.254 -28.804 1.000 26.042 57 VAL B C 1
ATOM 1637 O O . VAL B 1 62 ? 10.590 28.515 -27.763 1.000 25.606 57 VAL B O 1
ATOM 1641 N N . ALA B 1 63 ? 8.944 28.966 -29.228 1.000 26.229 58 ALA B N 1
ATOM 1642 C CA . ALA B 1 63 ? 8.387 30.065 -28.451 1.000 25.459 58 ALA B CA 1
ATOM 1643 C C . ALA B 1 63 ? 9.516 30.984 -27.974 1.000 25.882 58 ALA B C 1
ATOM 1644 O O . ALA B 1 63 ? 10.355 31.390 -28.778 1.000 26.089 58 ALA B O 1
ATOM 1646 N N . ASP B 1 64 ? 9.560 31.285 -26.669 1.000 22.572 59 ASP B N 1
ATOM 1647 C CA . ASP B 1 64 ? 10.577 32.184 -26.142 1.000 25.034 59 ASP B CA 1
ATOM 1648 C C . ASP B 1 64 ? 11.694 31.432 -25.396 1.000 22.869 59 ASP B C 1
ATOM 1649 O O . ASP B 1 64 ? 12.387 32.038 -24.582 1.000 21.563 59 ASP B O 1
ATOM 1654 N N . LEU B 1 65 ? 11.913 30.137 -25.672 1.000 21.476 60 LEU B N 1
ATOM 1655 C CA . LEU B 1 65 ? 12.968 29.370 -25.011 1.000 18.267 60 LEU B CA 1
ATOM 1656 C C . LEU B 1 65 ? 14.315 30.090 -25.053 1.000 19.143 60 LEU B C 1
ATOM 1657 O O . LEU B 1 65 ? 15.057 30.070 -24.072 1.000 18.630 60 LEU B O 1
ATOM 1662 N N . ASP B 1 66 ? 14.639 30.752 -26.179 1.000 22.122 61 ASP B N 1
ATOM 1663 C CA . ASP B 1 66 ? 15.913 31.443 -26.297 1.000 22.005 61 ASP B CA 1
ATOM 1664 C C . ASP B 1 66 ? 16.117 32.517 -25.230 1.000 20.513 61 ASP B C 1
ATOM 1665 O O . ASP B 1 66 ? 17.252 32.786 -24.873 1.000 22.084 61 ASP B O 1
ATOM 1670 N N . TYR B 1 67 ? 15.051 33.123 -24.699 1.000 20.669 62 TYR B N 1
ATOM 1671 C CA . TYR B 1 67 ? 15.190 34.072 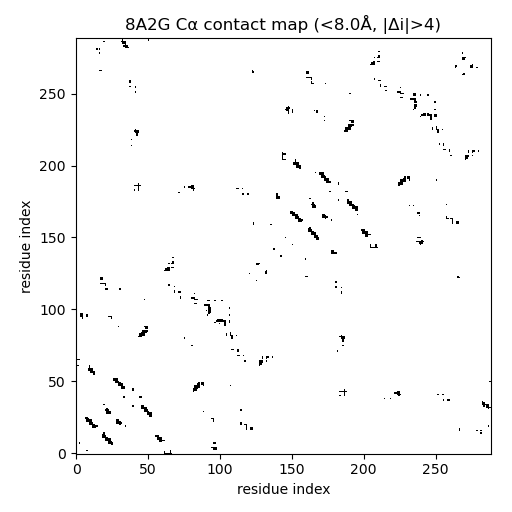-23.608 1.000 20.869 62 TYR B CA 1
ATOM 1672 C C . TYR B 1 67 ? 15.933 33.434 -22.441 1.000 21.058 62 TYR B C 1
ATOM 1673 O O . TYR B 1 67 ? 16.782 34.037 -21.775 1.000 21.108 62 TYR B O 1
ATOM 1682 N N . PHE B 1 68 ? 15.556 32.185 -22.145 1.000 20.893 63 PHE B N 1
ATOM 1683 C CA . PHE B 1 68 ? 16.158 31.428 -21.061 1.000 19.486 63 PHE B CA 1
ATOM 1684 C C . PHE B 1 68 ? 17.541 30.891 -21.436 1.000 17.622 63 PHE B C 1
ATOM 1685 O O . PHE B 1 68 ? 18.497 31.054 -20.693 1.000 20.260 63 PHE B O 1
ATOM 1693 N N . THR B 1 69 ? 17.652 30.215 -22.589 1.000 17.903 64 THR B N 1
ATOM 1694 C CA . THR B 1 69 ? 18.910 29.586 -22.955 1.000 19.427 64 THR B CA 1
ATOM 1695 C C . THR B 1 69 ? 20.002 30.632 -23.150 1.000 20.382 64 THR B C 1
ATOM 1696 O O . THR B 1 69 ? 21.130 30.361 -22.795 1.000 21.951 64 THR B O 1
ATOM 1700 N N . ASP B 1 70 ? 19.645 31.820 -23.641 1.000 20.028 65 ASP B N 1
ATOM 1701 C CA . ASP B 1 70 ? 20.634 32.865 -23.853 1.000 22.415 65 ASP B CA 1
ATOM 1702 C C . ASP B 1 70 ? 21.331 33.226 -22.546 1.000 23.330 65 ASP B C 1
ATOM 1703 O O . ASP B 1 70 ? 22.502 33.571 -22.554 1.000 24.267 65 ASP B O 1
ATOM 1708 N N . LYS B 1 71 ? 20.638 33.106 -21.404 1.000 20.439 66 LYS B N 1
ATOM 1709 C CA . LYS B 1 71 ? 21.253 33.459 -20.133 1.000 21.479 66 LYS B CA 1
ATOM 1710 C C . LYS B 1 71 ? 22.454 32.561 -19.877 1.000 23.548 66 LYS B C 1
ATOM 1711 O O . LYS B 1 71 ? 23.463 33.029 -19.384 1.000 27.286 66 LYS B O 1
ATOM 1717 N N . TYR B 1 72 ? 22.313 31.270 -20.199 1.000 22.560 67 TYR B N 1
ATOM 1718 C CA . TYR B 1 72 ? 23.356 30.289 -19.962 1.000 23.720 67 TYR B CA 1
ATOM 1719 C C . TYR B 1 72 ? 24.398 30.290 -21.065 1.000 25.942 67 TYR B C 1
ATOM 1720 O O . TYR B 1 72 ? 25.594 30.145 -20.781 1.000 30.162 67 TYR B O 1
ATOM 1729 N N . VAL B 1 73 ? 23.967 30.522 -22.304 1.000 22.910 68 VAL B N 1
ATOM 1730 C CA . VAL B 1 73 ? 24.915 30.674 -23.396 1.000 27.949 68 VAL B CA 1
ATOM 1731 C C . VAL B 1 73 ? 25.892 31.792 -23.041 1.000 34.039 68 VAL B C 1
ATOM 1732 O O . VAL B 1 73 ? 27.099 31.617 -23.182 1.000 37.442 68 VAL B O 1
ATOM 1736 N N . ASN B 1 74 ? 25.359 32.897 -22.506 1.000 29.330 69 ASN B N 1
ATOM 1737 C CA . ASN B 1 74 ? 26.168 34.040 -22.145 1.000 29.442 69 ASN B CA 1
ATOM 1738 C C . ASN B 1 74 ? 26.973 33.756 -20.885 1.000 33.890 69 ASN B C 1
ATOM 1739 O O . ASN B 1 74 ? 28.097 34.229 -20.783 1.000 41.307 69 ASN B O 1
ATOM 1744 N N . SER B 1 75 ? 26.413 33.018 -19.919 1.000 30.848 70 SER B N 1
ATOM 1745 C CA . SER B 1 75 ? 27.053 32.886 -18.620 1.000 36.336 70 SER B CA 1
ATOM 1746 C C . SER B 1 75 ? 28.099 31.772 -18.619 1.000 39.245 70 SER B C 1
ATOM 1747 O O . SER B 1 75 ? 28.902 31.687 -17.697 1.000 43.074 70 SER B O 1
ATOM 1750 N N . LEU B 1 76 ? 28.094 30.901 -19.623 1.000 37.391 71 LEU B N 1
ATOM 1751 C CA . LEU B 1 76 ? 29.015 29.773 -19.584 1.000 44.954 71 LEU B CA 1
ATOM 1752 C C . LEU B 1 76 ? 29.881 29.769 -20.83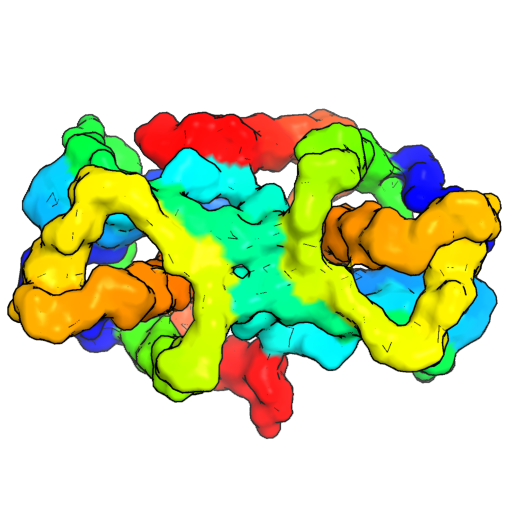9 1.000 49.607 71 LEU B C 1
ATOM 1753 O O . LEU B 1 76 ? 30.209 28.705 -21.359 1.000 54.346 71 LEU B O 1
ATOM 1758 N N . VAL B 1 77 ? 30.223 30.980 -21.310 1.000 50.554 72 VAL B N 1
ATOM 1759 C CA . VAL B 1 77 ? 30.958 31.172 -22.550 1.000 60.830 72 VAL B CA 1
ATOM 1760 C C . VAL B 1 77 ? 32.392 30.670 -22.368 1.000 62.282 72 VAL B C 1
ATOM 1761 O O . VAL B 1 77 ? 32.855 29.825 -23.132 1.000 56.068 72 VAL B O 1
ATOM 1765 N N . GLY B 1 78 ? 33.090 31.220 -21.368 1.000 65.071 73 GLY B N 1
ATOM 1766 C CA . GLY B 1 78 ? 34.435 30.786 -21.031 1.000 64.134 73 GLY B CA 1
ATOM 1767 C C . GLY B 1 78 ? 34.406 29.820 -19.854 1.000 66.085 73 GLY B C 1
ATOM 1768 O O . GLY B 1 78 ? 34.890 30.143 -18.770 1.000 79.007 73 GLY B O 1
ATOM 1769 N N . THR B 1 79 ? 33.809 28.645 -20.081 1.000 48.712 74 THR B N 1
ATOM 1770 C CA . THR B 1 79 ? 33.622 27.66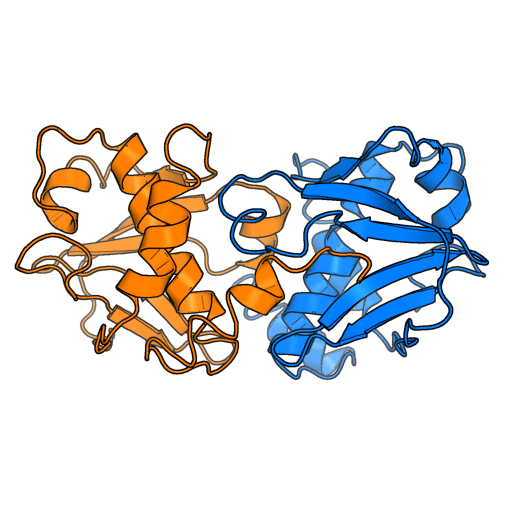8 -19.019 1.000 50.970 74 THR B CA 1
ATOM 1771 C C . THR B 1 79 ? 33.621 26.264 -19.612 1.000 43.877 74 THR B C 1
ATOM 1772 O O . THR B 1 79 ? 32.854 25.995 -20.533 1.000 42.932 74 THR B O 1
ATOM 1776 N N . LYS B 1 80 ? 34.462 25.379 -19.064 1.000 41.444 75 LYS B N 1
ATOM 1777 C CA . LYS B 1 80 ? 34.469 23.985 -19.471 1.000 39.184 75 LYS B CA 1
ATOM 1778 C C . LYS B 1 80 ? 33.073 23.407 -19.233 1.000 37.613 75 LYS B C 1
ATOM 1779 O O . LYS B 1 80 ? 32.392 23.756 -18.276 1.000 39.818 75 LYS B O 1
ATOM 1785 N N . HIS B 1 81 ? 32.624 22.575 -20.164 1.000 26.422 76 HIS B N 1
ATOM 1786 C CA . HIS B 1 81 ? 31.336 21.927 -20.033 1.000 23.462 76 HIS B CA 1
ATOM 1787 C C . HIS B 1 81 ? 31.534 20.425 -20.187 1.000 22.732 76 HIS B C 1
ATOM 1788 O O . HIS B 1 81 ? 32.632 19.963 -20.502 1.000 26.995 76 HIS B O 1
ATOM 1795 N N . ILE B 1 82 ? 30.437 19.666 -20.006 1.000 22.346 77 ILE B N 1
ATOM 1796 C CA . ILE B 1 82 ? 30.517 18.220 -19.910 1.000 24.254 77 ILE B CA 1
ATOM 1797 C C . ILE B 1 82 ? 30.347 17.513 -21.255 1.000 26.811 77 ILE B C 1
ATOM 1798 O O . ILE B 1 82 ? 30.378 16.287 -21.282 1.000 26.638 77 ILE B O 1
ATOM 1803 N N . PHE B 1 83 ? 30.176 18.258 -22.360 1.000 26.544 78 PHE B N 1
ATOM 1804 C CA . PHE B 1 83 ? 29.707 17.669 -23.606 1.000 26.412 78 PHE B CA 1
ATOM 1805 C C . PHE B 1 83 ? 30.869 17.297 -24.517 1.000 28.701 78 PHE B C 1
ATOM 1806 O O . PHE B 1 83 ? 31.770 18.088 -24.754 1.000 32.767 78 PHE B O 1
ATOM 1814 N N . SER B 1 84 ? 30.846 16.054 -24.971 1.000 24.769 79 SER B N 1
ATOM 1815 C CA . SER B 1 84 ? 31.721 15.569 -26.023 1.000 27.329 79 SER B CA 1
ATOM 1816 C C . SER B 1 84 ? 30.826 15.081 -27.152 1.000 21.843 79 SER B C 1
ATOM 1817 O O . SER B 1 84 ? 29.611 15.167 -27.043 1.000 22.027 79 SER B O 1
ATOM 1820 N N . ALA B 1 85 ? 31.452 14.553 -28.201 1.000 23.775 80 ALA B N 1
ATOM 1821 C CA . ALA B 1 85 ? 30.702 14.064 -29.336 1.000 25.083 80 ALA B CA 1
ATOM 1822 C C . ALA B 1 85 ? 31.360 12.813 -29.904 1.000 31.596 80 ALA B C 1
ATOM 1823 O O . ALA B 1 85 ? 32.567 12.642 -29.775 1.000 31.744 80 ALA B O 1
ATOM 1825 N N . THR B 1 86 ? 30.542 11.984 -30.553 1.000 29.439 81 THR B N 1
ATOM 1826 C CA . THR B 1 86 ? 31.042 10.877 -31.350 1.000 29.779 81 THR B CA 1
ATOM 1827 C C . THR B 1 86 ? 31.664 11.420 -32.626 1.000 30.425 81 THR B C 1
ATOM 1828 O O . THR B 1 86 ? 31.545 12.606 -32.946 1.000 35.406 81 THR B O 1
ATOM 1832 N N . GLN B 1 87 ? 32.234 10.508 -33.421 1.000 28.224 82 GLN B N 1
ATOM 1833 C CA . GLN B 1 87 ? 32.903 10.869 -34.655 1.000 34.843 82 GLN B CA 1
ATOM 1834 C C . GLN B 1 87 ? 31.935 11.348 -35.732 1.000 33.550 82 GLN B C 1
ATOM 1835 O O . GLN B 1 87 ? 32.346 11.973 -36.693 1.000 40.757 82 GLN B O 1
ATOM 1841 N N . ASN B 1 88 ? 30.634 11.114 -35.552 1.000 29.476 83 ASN B N 1
ATOM 1842 C CA A ASN B 1 88 ? 29.598 11.392 -36.523 0.720 29.281 83 ASN B CA 1
ATOM 1843 C CA B ASN B 1 88 ? 29.738 11.453 -36.653 0.280 28.106 83 ASN B CA 1
ATOM 1844 C C . ASN B 1 88 ? 29.162 12.858 -36.458 1.000 25.839 83 ASN B C 1
ATOM 1845 O O . ASN B 1 88 ? 28.215 13.228 -37.142 1.000 25.416 83 ASN B O 1
ATOM 1854 N N . CYS B 1 89 ? 29.794 13.673 -35.597 1.000 23.578 84 CYS B N 1
ATOM 1855 C CA . CYS B 1 89 ? 29.294 15.024 -35.356 1.000 20.889 84 CYS B CA 1
ATOM 1856 C C . CYS B 1 89 ? 30.196 16.107 -35.946 1.000 20.340 84 CYS B C 1
ATOM 1857 O O . CYS B 1 89 ? 30.192 17.242 -35.477 1.000 23.529 84 CYS B O 1
ATOM 1860 N N . GLU B 1 90 ? 30.958 15.770 -36.995 1.000 24.712 85 GLU B N 1
ATOM 1861 C CA . GLU B 1 90 ? 31.973 16.662 -37.542 1.000 27.711 85 GLU B CA 1
ATOM 1862 C C . GLU B 1 90 ? 31.381 18.030 -37.912 1.000 24.760 85 GLU B C 1
ATOM 1863 O O . GLU B 1 90 ? 32.002 19.083 -37.706 1.000 25.827 85 GLU B O 1
ATOM 1869 N N . THR B 1 91 ? 30.165 18.020 -38.445 1.000 23.467 86 THR B N 1
ATOM 1870 C CA . THR B 1 91 ? 29.594 19.239 -38.988 1.000 21.459 86 THR B CA 1
ATOM 1871 C C . THR B 1 91 ? 28.478 19.777 -38.088 1.000 20.884 86 THR B C 1
ATOM 1872 O O . THR B 1 91 ? 27.585 20.477 -38.551 1.000 20.097 86 THR B O 1
ATOM 1876 N N . ILE B 1 92 ? 28.534 19.518 -36.787 1.000 19.864 87 ILE B N 1
ATOM 1877 C CA . ILE B 1 92 ? 27.437 19.941 -35.928 1.000 18.549 87 ILE B CA 1
ATOM 1878 C C . ILE B 1 92 ? 27.314 21.474 -35.856 1.000 17.289 87 ILE B C 1
ATOM 1879 O O . ILE B 1 92 ? 26.205 22.017 -35.820 1.000 18.577 87 ILE B O 1
ATOM 1884 N N . ALA B 1 93 ? 28.422 22.209 -35.814 1.000 18.803 88 ALA B N 1
ATOM 1885 C CA . ALA B 1 93 ? 28.323 23.656 -35.679 1.000 20.952 88 ALA B CA 1
ATOM 1886 C C . ALA B 1 93 ? 27.647 24.280 -36.891 1.000 20.930 88 ALA B C 1
ATOM 1887 O O . ALA B 1 93 ? 26.762 25.137 -36.774 1.000 22.200 88 ALA B O 1
ATOM 1889 N N . ARG B 1 94 ? 28.012 23.814 -38.068 1.000 19.952 89 ARG B N 1
ATOM 1890 C CA . ARG B 1 94 ? 27.383 24.306 -39.273 1.000 23.576 89 ARG B CA 1
ATOM 1891 C C . ARG B 1 94 ? 25.919 23.895 -39.337 1.000 19.908 89 ARG B C 1
ATOM 1892 O O . ARG B 1 94 ? 25.057 24.706 -39.632 1.000 19.986 89 ARG B O 1
ATOM 1900 N N . ASP B 1 95 ? 25.628 22.616 -39.064 1.000 19.198 90 ASP B N 1
ATOM 1901 C CA . ASP B 1 95 ? 24.257 22.114 -39.219 1.000 16.417 90 ASP B CA 1
ATOM 1902 C C . ASP B 1 95 ? 23.303 22.823 -38.243 1.000 17.233 90 ASP B C 1
ATOM 1903 O O . ASP B 1 95 ? 22.213 23.279 -38.593 1.000 17.317 90 ASP B O 1
ATOM 1908 N N . VAL B 1 96 ? 23.695 22.836 -36.967 1.000 17.144 91 VAL B N 1
ATOM 1909 C CA . VAL B 1 96 ? 22.808 23.288 -35.909 1.000 16.343 91 VAL B CA 1
ATOM 1910 C C . VAL B 1 96 ? 22.803 24.815 -35.799 1.000 16.888 91 VAL B C 1
ATOM 1911 O O . VAL B 1 96 ? 21.726 25.375 -35.579 1.000 19.842 91 VAL B O 1
ATOM 1915 N N . PHE B 1 97 ? 23.965 25.467 -35.928 1.000 18.189 92 PHE B N 1
ATOM 1916 C CA . PHE B 1 97 ? 24.035 26.910 -35.673 1.000 18.556 92 PHE B CA 1
ATOM 1917 C C . PHE B 1 97 ? 24.279 27.750 -36.915 1.000 21.140 92 PHE B C 1
ATOM 1918 O O . PHE B 1 97 ? 24.116 28.965 -36.848 1.000 24.813 92 PHE B O 1
ATOM 1926 N N . GLY B 1 98 ? 24.648 27.127 -38.035 1.000 21.630 93 GLY B N 1
ATOM 1927 C CA . GLY B 1 98 ? 24.830 27.819 -39.302 1.000 23.570 93 GLY B CA 1
ATOM 1928 C C . GLY B 1 98 ? 26.098 28.658 -39.301 1.000 25.079 93 GLY B C 1
ATOM 1929 O O . GLY B 1 98 ? 26.193 29.662 -40.023 1.000 26.910 93 GLY B O 1
ATOM 1930 N N . ASP B 1 99 ? 27.089 28.226 -38.524 1.000 25.017 94 ASP B N 1
ATOM 1931 C CA . ASP B 1 99 ? 28.288 29.029 -38.311 1.000 30.132 94 ASP B CA 1
ATOM 1932 C C . ASP B 1 99 ? 29.515 28.126 -38.424 1.000 34.050 94 ASP B C 1
ATOM 1933 O O . ASP B 1 99 ? 29.870 27.442 -37.468 1.000 32.707 94 ASP B O 1
ATOM 1938 N N . SER B 1 100 ? 30.159 28.158 -39.605 1.000 48.969 95 SER B N 1
ATOM 1939 C CA . SER B 1 100 ? 31.321 27.327 -39.894 1.000 51.877 95 SER B CA 1
ATOM 1940 C C . SER B 1 100 ? 32.553 27.775 -39.109 1.000 44.819 95 SER B C 1
ATOM 1941 O O . SER B 1 100 ? 33.498 26.996 -38.974 1.000 57.901 95 SER B O 1
ATOM 1944 N N . SER B 1 101 ? 32.538 29.004 -38.575 1.000 38.656 96 SER B N 1
ATOM 1945 C CA . SER B 1 101 ? 33.659 29.518 -37.796 1.000 45.315 96 SER B CA 1
ATOM 1946 C C . SER B 1 101 ? 33.587 29.089 -36.327 1.000 40.416 96 SER B C 1
ATOM 1947 O O . SER B 1 101 ? 34.549 29.250 -35.591 1.000 39.566 96 SER B O 1
ATOM 1950 N N . MET B 1 102 ? 32.427 28.591 -35.882 1.000 31.342 97 MET B N 1
ATOM 1951 C CA . MET B 1 102 ? 32.255 28.100 -34.518 1.000 28.156 97 MET B CA 1
ATOM 1952 C C . MET B 1 102 ? 32.930 26.736 -34.433 1.000 25.698 97 MET B C 1
ATOM 1953 O O . MET B 1 102 ? 32.692 25.860 -35.270 1.000 27.187 97 MET B O 1
ATOM 1958 N N . THR B 1 103 ? 33.708 26.533 -33.368 1.000 30.462 98 THR B N 1
ATOM 1959 C CA . THR B 1 103 ? 34.327 25.238 -33.149 1.000 29.644 98 THR B CA 1
ATOM 1960 C C . THR B 1 103 ? 33.268 24.229 -32.737 1.000 27.953 98 THR B C 1
ATOM 1961 O O . THR B 1 103 ? 32.236 24.606 -32.197 1.000 23.831 98 THR B O 1
ATOM 1965 N N . GLN B 1 104 ? 33.522 22.942 -33.016 1.000 25.237 99 GLN B N 1
ATOM 1966 C CA . GLN B 1 104 ? 32.677 21.862 -32.545 1.000 23.451 99 GLN B CA 1
ATOM 1967 C C . GLN B 1 104 ? 32.440 21.991 -31.038 1.000 23.490 99 GLN B C 1
ATOM 1968 O O . GLN B 1 104 ? 31.304 21.889 -30.583 1.000 21.811 99 GLN B O 1
ATOM 1974 N N . GLY B 1 105 ? 33.509 22.218 -30.269 1.000 22.148 100 GLY B N 1
ATOM 1975 C CA . GLY B 1 105 ? 33.423 22.333 -28.825 1.000 21.288 100 GLY B CA 1
ATOM 1976 C C . GLY B 1 105 ? 32.415 23.377 -28.357 1.000 19.440 100 GLY B C 1
ATOM 1977 O O . GLY B 1 105 ? 31.657 23.161 -27.416 1.000 22.428 100 GLY B O 1
ATOM 1978 N N . ARG B 1 106 ? 32.465 24.548 -28.993 1.000 21.648 101 ARG B N 1
ATOM 1979 C CA . ARG B 1 106 ? 31.602 25.650 -28.591 1.000 22.667 101 ARG B CA 1
ATOM 1980 C C . ARG B 1 106 ? 30.172 25.273 -28.959 1.000 19.414 101 ARG B C 1
ATOM 1981 O O . ARG B 1 106 ? 29.244 25.475 -28.160 1.000 20.554 101 ARG B O 1
ATOM 1989 N N . ALA B 1 107 ? 30.003 24.643 -30.135 1.000 19.419 102 ALA B N 1
ATOM 1990 C CA . ALA B 1 107 ? 28.673 24.193 -30.538 1.000 18.716 102 ALA B CA 1
ATOM 1991 C C . ALA B 1 107 ? 28.099 23.186 -29.553 1.000 17.920 102 ALA B C 1
ATOM 1992 O O . ALA B 1 107 ? 26.897 23.203 -29.256 1.000 17.884 102 ALA B O 1
ATOM 1994 N N . LEU B 1 108 ? 28.922 22.238 -29.096 1.000 19.421 103 LEU B N 1
ATOM 1995 C CA . LEU B 1 108 ? 28.413 21.227 -28.182 1.000 17.622 103 LEU B CA 1
ATOM 1996 C C . LEU B 1 108 ? 27.931 21.878 -26.884 1.000 18.065 103 LEU B C 1
ATOM 1997 O O . LEU B 1 108 ? 26.971 21.410 -26.283 1.000 20.080 103 LEU B O 1
ATOM 2002 N N . GLY B 1 109 ? 28.652 22.902 -26.422 1.000 19.500 104 GLY B N 1
ATOM 2003 C CA . GLY B 1 109 ? 28.284 23.573 -25.185 1.000 19.563 104 GLY B CA 1
ATOM 2004 C C . GLY B 1 109 ? 26.939 24.285 -25.337 1.000 17.319 104 GLY B C 1
ATOM 2005 O O . GLY B 1 109 ? 26.073 24.225 -24.465 1.000 18.944 104 GLY B O 1
ATOM 2006 N N . ILE B 1 110 ? 26.774 24.969 -26.461 1.000 17.365 105 ILE B N 1
ATOM 2007 C CA . ILE B 1 110 ? 25.549 25.730 -26.669 1.000 17.761 105 ILE B CA 1
ATOM 2008 C C . ILE B 1 110 ? 24.376 24.767 -26.838 1.000 16.022 105 ILE B C 1
ATOM 2009 O O . ILE B 1 110 ? 23.295 24.930 -26.259 1.000 16.818 105 ILE B O 1
ATOM 2014 N N . LEU B 1 111 ? 24.555 23.721 -27.653 1.000 16.238 106 LEU B N 1
ATOM 2015 C CA . LEU B 1 111 ? 23.498 22.754 -27.859 1.000 16.282 106 LEU B CA 1
ATOM 2016 C C . LEU B 1 111 ? 23.169 22.012 -26.569 1.000 15.665 106 LEU B C 1
ATOM 2017 O O . LEU B 1 111 ? 21.995 21.737 -26.282 1.000 17.548 106 LEU B O 1
ATOM 2022 N N . GLY B 1 112 ? 24.189 21.692 -25.766 1.000 16.203 107 GLY B N 1
ATOM 2023 C CA . GLY B 1 112 ? 23.925 21.062 -24.486 1.000 15.826 107 GLY B CA 1
ATOM 2024 C C . GLY B 1 112 ? 23.121 21.961 -23.556 1.000 15.197 107 GLY B C 1
ATOM 2025 O O . GLY B 1 112 ? 22.194 21.491 -22.919 1.000 17.421 107 GLY B O 1
ATOM 2026 N N . VAL B 1 113 ? 23.382 23.278 -23.553 1.000 16.512 108 VAL B N 1
ATOM 2027 C CA . VAL B 1 113 ? 22.528 24.219 -22.822 1.000 17.729 108 VAL B CA 1
ATOM 2028 C C . VAL B 1 113 ? 21.083 24.113 -23.293 1.000 14.931 108 VAL B C 1
ATOM 2029 O O . VAL B 1 113 ? 20.160 24.019 -22.486 1.000 18.038 108 VAL B O 1
ATOM 2033 N N . ILE B 1 114 ? 20.887 24.132 -24.624 1.000 15.621 109 ILE B N 1
ATOM 2034 C CA . ILE B 1 114 ? 19.537 24.148 -25.158 1.000 16.331 109 ILE B CA 1
ATOM 2035 C C . ILE B 1 114 ? 18.789 22.868 -24.778 1.000 14.756 109 ILE B C 1
ATOM 2036 O O . ILE B 1 114 ? 17.639 22.908 -24.338 1.000 16.921 109 ILE B O 1
ATOM 2041 N N . LEU B 1 115 ? 19.409 21.695 -25.025 1.000 15.680 110 LEU B N 1
ATOM 2042 C CA . LEU B 1 115 ? 18.718 20.443 -24.809 1.000 15.614 110 LEU B CA 1
ATOM 2043 C C . LEU B 1 115 ? 18.466 20.199 -23.310 1.000 14.843 110 LEU B C 1
ATOM 2044 O O . LEU B 1 115 ? 17.401 19.693 -22.945 1.000 17.724 110 LEU B O 1
ATOM 2049 N N . LEU B 1 116 ? 19.430 20.515 -22.447 1.000 14.637 111 LEU B N 1
ATOM 2050 C CA . LEU B 1 116 ? 19.185 20.299 -21.019 1.000 16.240 111 LEU B CA 1
ATOM 2051 C C . LEU B 1 116 ? 18.152 21.297 -20.510 1.000 14.409 111 LEU B C 1
ATOM 2052 O O . LEU B 1 116 ? 17.333 20.951 -19.667 1.000 16.477 111 LEU B O 1
ATOM 2057 N N . SER B 1 117 ? 18.181 22.545 -20.983 1.000 14.825 112 SER B N 1
ATOM 2058 C CA . SER B 1 117 ? 17.166 23.531 -20.617 1.000 14.424 112 SER B CA 1
ATOM 2059 C C . SER B 1 117 ? 15.764 23.060 -21.006 1.000 16.857 112 SER B C 1
ATOM 2060 O O . SER B 1 117 ? 14.820 23.063 -20.214 1.000 15.875 112 SER B O 1
ATOM 2063 N N . ALA B 1 118 ? 15.613 22.621 -22.248 1.000 15.466 113 ALA B N 1
ATOM 2064 C CA . ALA B 1 118 ? 14.326 22.139 -22.712 1.000 15.958 113 ALA B CA 1
ATOM 2065 C C . ALA B 1 118 ? 13.853 20.962 -21.857 1.000 14.966 113 ALA B C 1
ATOM 2066 O O . ALA B 1 118 ? 12.687 20.872 -21.480 1.000 16.857 113 ALA B O 1
ATOM 2068 N N . GLY B 1 119 ? 14.765 20.028 -21.604 1.000 16.039 114 GLY B N 1
ATOM 2069 C CA . GLY B 1 119 ? 14.396 18.862 -20.831 1.000 15.637 114 GLY B CA 1
ATOM 2070 C C . GLY B 1 119 ? 14.010 19.189 -19.392 1.000 14.935 114 GLY B C 1
ATOM 2071 O O . GLY B 1 119 ? 13.041 18.654 -18.889 1.000 16.683 114 GLY B O 1
ATOM 2072 N N . LEU B 1 120 ? 14.754 20.073 -18.755 1.000 15.976 115 LEU B N 1
ATOM 2073 C CA . LEU B 1 120 ? 14.456 20.462 -17.373 1.000 15.712 115 LEU B CA 1
ATOM 2074 C C . LEU B 1 120 ? 13.144 21.234 -17.317 1.000 16.568 115 LEU B C 1
ATOM 2075 O O . LEU B 1 120 ? 12.315 20.990 -16.429 1.000 17.429 115 LEU B O 1
ATOM 2080 N N . LEU B 1 121 ? 12.953 22.189 -18.231 1.000 16.756 116 LEU B N 1
ATOM 2081 C CA . LEU B 1 121 ? 11.729 22.971 -18.221 1.000 18.186 116 LEU B CA 1
ATOM 2082 C C . LEU B 1 121 ? 10.524 22.068 -18.469 1.000 19.369 116 LEU B C 1
ATOM 2083 O O . LEU B 1 121 ? 9.490 22.264 -17.850 1.000 18.846 116 LEU B O 1
ATOM 2088 N N . SER B 1 122 ? 10.645 21.077 -19.362 1.000 18.659 117 SER B N 1
ATOM 2089 C CA A SER B 1 122 ? 9.573 20.118 -19.578 0.280 19.052 117 SER B CA 1
ATOM 2090 C CA C SER B 1 122 ? 9.581 20.118 -19.578 0.720 19.136 117 SER B CA 1
ATOM 2091 C C . SER B 1 122 ? 9.276 19.341 -18.294 1.000 19.799 117 SER B C 1
ATOM 2092 O O . SER B 1 122 ? 8.113 19.133 -17.935 1.000 20.902 117 SER B O 1
ATOM 2097 N N . LEU B 1 123 ? 10.301 18.889 -17.580 1.000 18.102 118 LEU B N 1
ATOM 2098 C CA . LEU B 1 123 ? 10.070 18.167 -16.332 1.000 21.039 118 LEU B CA 1
ATOM 2099 C C . LEU B 1 123 ? 9.291 19.027 -15.343 1.000 25.802 118 LEU B C 1
ATOM 2100 O O . LEU B 1 123 ? 8.476 18.502 -14.585 1.000 25.226 118 LEU B O 1
ATOM 2105 N N . MET B 1 124 ? 9.558 20.330 -15.355 1.000 22.585 119 MET B N 1
ATOM 2106 C CA . MET B 1 124 ? 8.891 21.261 -14.448 1.000 22.192 119 MET B CA 1
ATOM 2107 C C . MET B 1 124 ? 7.541 21.730 -14.966 1.000 25.035 119 MET B C 1
ATOM 2108 O O . MET B 1 124 ? 6.843 22.453 -14.253 1.000 29.583 119 MET B O 1
ATOM 2113 N N . ALA B 1 125 ? 7.199 21.383 -16.212 1.000 23.007 120 ALA B N 1
ATOM 2114 C CA . ALA B 1 125 ? 5.982 21.799 -16.879 1.000 25.928 120 ALA B CA 1
ATOM 2115 C C . ALA B 1 125 ? 5.872 23.321 -16.863 1.000 25.210 120 ALA B C 1
ATOM 2116 O O . ALA B 1 125 ? 4.799 23.876 -16.620 1.000 31.767 120 ALA B O 1
ATOM 2118 N N . VAL B 1 126 ? 6.988 23.979 -17.195 1.000 24.013 121 VAL B N 1
ATOM 2119 C CA . VAL B 1 126 ? 7.059 25.425 -17.327 1.000 26.472 121 VAL B CA 1
ATOM 2120 C C . VAL B 1 126 ? 6.901 25.781 -18.805 1.000 23.741 121 VAL B C 1
ATOM 2121 O O . VAL B 1 126 ? 7.779 25.415 -19.600 1.000 25.803 121 VAL B O 1
ATOM 2125 N N . PRO B 1 127 ? 5.862 26.564 -19.191 1.000 29.030 122 PRO B N 1
ATOM 2126 C CA . PRO B 1 127 ? 5.729 27.052 -20.562 1.000 27.816 122 PRO B CA 1
ATOM 2127 C C . PRO B 1 127 ? 6.832 28.037 -20.928 1.000 23.565 122 PRO B C 1
ATOM 2128 O O . PRO B 1 127 ? 7.455 28.658 -20.063 1.000 24.406 122 PRO B O 1
ATOM 2132 N N . TRP B 1 128 ? 7.111 28.103 -22.226 1.000 25.571 123 TRP B N 1
ATOM 2133 C CA . TRP B 1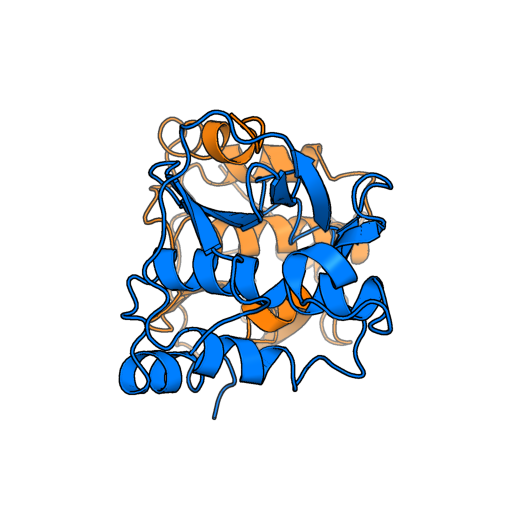 128 ? 8.287 28.782 -22.713 1.000 22.149 123 TRP B CA 1
ATOM 2134 C C . TRP B 1 128 ? 7.941 30.217 -23.101 1.000 20.876 123 TRP B C 1
ATOM 2135 O O . TRP B 1 128 ? 8.293 30.619 -24.206 1.000 27.861 123 TRP B O 1
ATOM 2146 N N . ASP B 1 129 ? 7.219 30.916 -22.224 1.000 21.442 124 ASP B N 1
ATOM 2147 C CA . ASP B 1 129 ? 6.978 32.348 -22.369 1.000 23.124 124 ASP B CA 1
ATOM 2148 C C . ASP B 1 129 ? 7.961 33.075 -21.453 1.000 24.797 124 ASP B C 1
ATOM 2149 O O . ASP B 1 129 ? 8.382 32.514 -20.442 1.000 22.026 124 ASP B O 1
ATOM 2154 N N . VAL B 1 130 ? 8.290 34.338 -21.779 1.000 21.760 125 VAL B N 1
ATOM 2155 C CA . VAL B 1 130 ? 9.316 35.070 -21.049 1.000 22.858 125 VAL B CA 1
ATOM 2156 C C . VAL B 1 130 ? 8.990 35.124 -19.553 1.000 24.040 125 VAL B C 1
ATOM 2157 O O . VAL B 1 130 ? 9.874 34.879 -18.737 1.000 23.045 125 VAL B O 1
ATOM 2161 N N . SER B 1 131 ? 7.745 35.473 -19.172 1.000 22.645 126 SER B N 1
ATOM 2162 C CA A SER B 1 131 ? 7.386 35.610 -17.769 0.240 24.573 126 SER B CA 1
ATOM 2163 C CA B SER B 1 131 ? 7.372 35.598 -17.774 0.760 24.651 126 SER B CA 1
ATOM 2164 C C . SER B 1 131 ? 7.620 34.303 -17.007 1.000 22.910 126 SER B C 1
ATOM 2165 O O . SER B 1 131 ? 8.199 34.333 -15.936 1.000 22.643 126 SER B O 1
ATOM 2170 N N . SER B 1 132 ? 7.159 33.167 -17.557 1.000 22.334 127 SER B N 1
ATOM 2171 C CA . SER B 1 132 ? 7.304 31.898 -16.860 1.000 22.855 127 SER B CA 1
ATOM 2172 C C . SER B 1 132 ? 8.794 31.561 -16.724 1.000 19.948 127 SER B C 1
ATOM 2173 O O . SER B 1 132 ? 9.254 31.071 -15.686 1.000 20.767 127 SER B O 1
ATOM 2176 N N . LEU B 1 133 ? 9.535 31.757 -17.823 1.000 18.221 128 LEU B N 1
ATOM 2177 C CA . LEU B 1 133 ? 10.948 31.424 -17.852 1.000 17.651 128 LEU B CA 1
ATOM 2178 C C . LEU B 1 133 ? 11.744 32.281 -16.869 1.000 19.368 128 LEU B C 1
ATOM 2179 O O . LEU B 1 133 ? 12.683 31.786 -16.232 1.000 18.424 128 LEU B O 1
ATOM 2184 N N . GLN B 1 134 ? 11.416 33.575 -16.754 1.000 20.616 129 GLN B N 1
ATOM 2185 C CA . GLN B 1 134 ? 12.118 34.432 -15.808 1.000 20.100 129 GLN B CA 1
ATOM 2186 C C . GLN B 1 134 ? 11.857 33.964 -14.382 1.000 18.604 129 GLN B C 1
ATOM 2187 O O . GLN B 1 134 ? 12.754 33.988 -13.569 1.000 19.747 129 GLN B O 1
ATOM 2193 N N . GLN B 1 135 ? 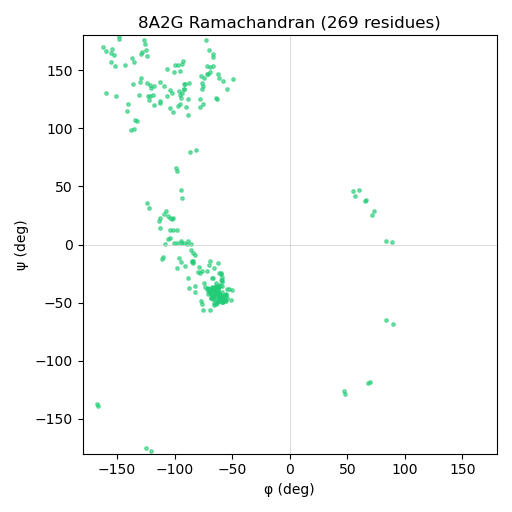10.628 33.543 -14.078 1.000 20.564 130 GLN B N 1
ATOM 2194 C CA . GLN B 1 135 ? 10.262 33.076 -12.750 1.000 22.120 130 GLN B CA 1
ATOM 2195 C C . GLN B 1 135 ? 11.084 31.833 -12.356 1.000 19.618 130 GLN B C 1
ATOM 2196 O O . GLN B 1 135 ? 11.630 31.771 -11.248 1.000 22.385 130 GLN B O 1
ATOM 2202 N N A VAL B 1 136 ? 11.255 30.858 -13.256 0.490 18.293 131 VAL B N 1
ATOM 2203 N N B VAL B 1 136 ? 11.188 30.851 -13.270 0.510 18.454 131 VAL B N 1
ATOM 2204 C CA A VAL B 1 136 ? 12.041 29.695 -12.868 0.490 19.071 131 VAL B CA 1
ATOM 2205 C CA B VAL B 1 136 ? 12.008 29.664 -13.042 0.510 20.266 131 VAL B CA 1
ATOM 2206 C C A VAL B 1 136 ? 13.534 30.033 -12.855 0.490 17.479 131 VAL B C 1
ATOM 2207 C C B VAL B 1 136 ? 13.474 30.062 -12.853 0.510 17.960 131 VAL B C 1
ATOM 2208 O O A VAL B 1 136 ? 14.278 29.522 -12.022 0.490 15.864 131 VAL B O 1
ATOM 2209 O O B VAL B 1 136 ? 14.125 29.607 -11.915 0.510 18.965 131 VAL B O 1
ATOM 2216 N N . TYR B 1 137 ? 13.999 30.911 -13.743 1.000 17.508 132 TYR B N 1
ATOM 2217 C CA . TYR B 1 137 ? 15.389 31.333 -13.686 1.000 17.497 132 TYR B CA 1
ATOM 2218 C C . TYR B 1 137 ? 15.708 31.991 -12.345 1.000 17.078 132 TYR B C 1
ATOM 2219 O O . TYR B 1 137 ? 16.764 31.784 -11.754 1.000 19.931 132 TYR B O 1
ATOM 2228 N N . ASN B 1 138 ? 14.787 32.811 -11.854 1.000 17.602 133 ASN B N 1
ATOM 2229 C CA . ASN B 1 138 ? 14.950 33.456 -10.555 1.000 21.378 133 ASN B CA 1
ATOM 2230 C C . ASN B 1 138 ? 15.104 32.441 -9.423 1.000 21.168 133 ASN B C 1
ATOM 2231 O O . ASN B 1 138 ? 15.891 32.663 -8.495 1.000 22.287 133 ASN B O 1
ATOM 2236 N N . GLN B 1 139 ? 14.326 31.358 -9.461 1.000 19.244 134 GLN B N 1
ATOM 2237 C CA . GLN B 1 139 ? 14.433 30.334 -8.432 1.000 19.048 134 GLN B CA 1
ATOM 2238 C C . GLN B 1 139 ? 15.725 29.544 -8.590 1.000 22.775 134 GLN B C 1
ATOM 2239 O O . GLN B 1 139 ? 16.353 29.198 -7.603 1.000 24.826 134 GLN B O 1
ATOM 2245 N N . LEU B 1 140 ? 16.143 29.264 -9.821 1.000 20.780 135 LEU B N 1
ATOM 2246 C CA . LEU B 1 140 ? 17.363 28.502 -10.062 1.000 20.080 135 LEU B CA 1
ATOM 2247 C C . LEU B 1 140 ? 18.588 29.262 -9.552 1.000 20.722 135 LEU B C 1
ATOM 2248 O O . LEU B 1 140 ? 19.554 28.664 -9.066 1.000 22.323 135 LEU B O 1
ATOM 2253 N N . THR B 1 141 ? 18.581 30.584 -9.669 1.000 19.629 136 THR B N 1
ATOM 2254 C CA . THR B 1 141 ? 19.733 31.396 -9.304 1.000 21.915 136 THR B CA 1
ATOM 2255 C C . THR B 1 141 ? 19.611 32.011 -7.903 1.000 22.362 136 THR B C 1
ATOM 2256 O O . THR B 1 141 ? 20.512 32.725 -7.463 1.000 24.880 136 THR B O 1
ATOM 2260 N N . ARG B 1 142 ? 18.515 31.713 -7.189 1.000 20.149 137 ARG B N 1
ATOM 2261 C CA . ARG B 1 142 ? 18.345 32.156 -5.812 1.000 22.786 137 ARG B CA 1
ATOM 2262 C C . ARG B 1 142 ? 19.446 31.527 -4.942 1.000 20.771 137 ARG B C 1
ATOM 2263 O O . ARG B 1 142 ? 19.889 30.399 -5.189 1.000 19.022 137 ARG B O 1
ATOM 2271 N N . ALA B 1 143 ? 19.902 32.236 -3.913 1.000 19.490 138 ALA B N 1
ATOM 2272 C CA . ALA B 1 143 ? 20.924 31.680 -3.031 1.000 20.252 138 ALA B CA 1
ATOM 2273 C C . ALA B 1 143 ? 20.442 30.330 -2.488 1.000 17.852 138 ALA B C 1
ATOM 2274 O O . ALA B 1 143 ? 19.319 30.200 -2.028 1.000 17.842 138 ALA B O 1
ATOM 2276 N N . ALA B 1 144 ? 21.311 29.315 -2.510 1.000 17.446 139 ALA B N 1
ATOM 2277 C CA . ALA B 1 144 ? 20.918 27.949 -2.171 1.000 16.841 139 ALA B CA 1
ATOM 2278 C C . ALA B 1 144 ? 20.412 27.837 -0.739 1.000 17.482 139 ALA B C 1
ATOM 2279 O O . ALA B 1 144 ? 19.503 27.060 -0.461 1.000 19.961 139 ALA B O 1
ATOM 2281 N N . ALA B 1 145 ? 20.970 28.608 0.196 1.000 16.252 140 ALA B N 1
ATOM 2282 C CA . ALA B 1 145 ? 20.537 28.510 1.587 1.000 17.867 140 ALA B CA 1
ATOM 2283 C C . ALA B 1 145 ? 19.261 29.321 1.876 1.000 18.006 140 ALA B C 1
ATOM 2284 O O . ALA B 1 145 ? 18.771 29.266 3.001 1.000 18.219 140 ALA B O 1
ATOM 2286 N N . SER B 1 146 ? 18.799 30.153 0.929 1.000 16.898 141 SER B N 1
ATOM 2287 C CA . SER B 1 146 ? 17.693 31.086 1.152 1.000 17.874 141 SER B CA 1
ATOM 2288 C C . SER B 1 146 ? 16.333 30.385 1.122 1.000 19.864 141 SER B C 1
ATOM 2289 O O . SER B 1 146 ? 15.291 31.107 1.248 1.000 22.416 141 SER B O 1
#

B-factor: mean 27.02, std 11.73, range [11.28, 94.51]

Radius of gyration: 19.25 Å; Cα contacts (8 Å, |Δi|>4): 522; chains: 2; bounding box: 32×38×57 Å